Protein AF-A0A1Y1LJ02-F1 (afdb_monomer)

Sequence (251 aa):
MRIPKNRSFVRPSGSMSTEWEEFSSQVANERRSDSRNADIQIYNPTRRTIPVCTDTDTNNREPAERRRVVDCDKIYKKLLELQFDMQSMTKEVASMQRLLNNFMTTPRSGQENEEDLFLNQLPLTTEMEINVFNTELMDKAKFKKLVQFLYLIGGDTVQKIVYQQMNKLLTNEVSIKYSGQGKKHKLPFITLKLYDAVLAATRKRWRNCTEDEVKKIVALFLATAKSRIKSQKKNDEGQAQEYNNDDYSTP

Structure (mmCIF, N/CA/C/O backbone):
data_AF-A0A1Y1LJ02-F1
#
_entry.id   AF-A0A1Y1LJ02-F1
#
loop_
_atom_site.group_PDB
_atom_site.id
_atom_site.type_symbol
_atom_site.label_atom_id
_atom_site.label_alt_id
_atom_site.label_comp_id
_atom_site.label_asym_id
_atom_site.label_entity_id
_atom_site.label_seq_id
_atom_site.pdbx_PDB_ins_code
_atom_site.Cartn_x
_atom_site.Cartn_y
_atom_site.Cartn_z
_atom_site.occupancy
_atom_site.B_iso_or_equiv
_atom_site.auth_seq_id
_atom_site.auth_comp_id
_atom_site.auth_asym_id
_atom_site.auth_atom_id
_atom_site.pdbx_PDB_model_num
ATOM 1 N N . MET A 1 1 ? 8.024 57.773 -7.236 1.00 43.94 1 MET A N 1
ATOM 2 C CA . MET A 1 1 ? 8.260 56.408 -6.715 1.00 43.94 1 MET A CA 1
ATOM 3 C C . MET A 1 1 ? 9.603 55.921 -7.230 1.00 43.94 1 MET A C 1
ATOM 5 O O . MET A 1 1 ? 9.794 55.849 -8.435 1.00 43.94 1 MET A O 1
ATOM 9 N N . ARG A 1 2 ? 10.565 55.738 -6.318 1.00 36.78 2 ARG A N 1
ATOM 10 C CA . ARG A 1 2 ? 11.965 55.391 -6.602 1.00 36.78 2 ARG A CA 1
ATOM 11 C C . ARG A 1 2 ? 12.117 53.871 -6.633 1.00 36.78 2 ARG A C 1
ATOM 13 O O . ARG A 1 2 ? 11.767 53.212 -5.662 1.00 36.78 2 ARG A O 1
ATOM 20 N N . ILE A 1 3 ? 12.669 53.349 -7.721 1.00 40.12 3 ILE A N 1
ATOM 21 C CA . ILE A 1 3 ? 13.144 51.966 -7.830 1.00 40.12 3 ILE A CA 1
ATOM 22 C C . ILE A 1 3 ? 14.579 51.938 -7.277 1.00 40.12 3 ILE A C 1
ATOM 24 O O . ILE A 1 3 ? 15.412 52.696 -7.785 1.00 40.12 3 ILE A O 1
ATOM 28 N N . PRO A 1 4 ? 14.913 51.125 -6.260 1.00 45.94 4 PRO A N 1
ATOM 29 C CA . PRO A 1 4 ? 16.299 50.966 -5.848 1.00 45.94 4 PRO A CA 1
ATOM 30 C C . PRO A 1 4 ? 17.063 50.064 -6.830 1.00 45.94 4 PRO A C 1
ATOM 32 O O . PRO A 1 4 ? 16.625 48.969 -7.178 1.00 45.94 4 PRO A O 1
ATOM 35 N N . LYS A 1 5 ? 18.228 50.557 -7.265 1.00 43.59 5 LYS A N 1
ATOM 36 C CA . LYS A 1 5 ? 19.278 49.817 -7.976 1.00 43.59 5 LYS A CA 1
ATOM 37 C C . LYS A 1 5 ? 20.230 49.147 -6.971 1.00 43.59 5 LYS A C 1
ATOM 39 O O . LYS A 1 5 ? 20.449 49.677 -5.888 1.00 43.59 5 LYS A O 1
ATOM 44 N N . ASN A 1 6 ? 20.885 48.086 -7.449 1.00 35.88 6 ASN A N 1
ATOM 45 C CA . ASN A 1 6 ? 22.112 47.437 -6.961 1.00 35.88 6 ASN A CA 1
ATOM 46 C C . ASN A 1 6 ? 22.053 46.497 -5.744 1.00 35.88 6 ASN A C 1
ATOM 48 O O . ASN A 1 6 ? 22.065 46.918 -4.591 1.00 35.88 6 ASN A O 1
ATOM 52 N N . ARG A 1 7 ? 22.285 45.208 -6.032 1.00 38.25 7 ARG A N 1
ATOM 53 C CA . ARG A 1 7 ? 23.306 44.427 -5.323 1.00 38.25 7 ARG A CA 1
ATOM 54 C C . ARG A 1 7 ? 24.062 43.558 -6.330 1.00 38.25 7 ARG A C 1
ATOM 56 O O . ARG A 1 7 ? 23.481 42.740 -7.032 1.00 38.25 7 ARG A O 1
ATOM 63 N N . SER A 1 8 ? 25.353 43.835 -6.438 1.00 40.75 8 SER A N 1
ATOM 64 C CA . SER A 1 8 ? 26.347 43.194 -7.293 1.00 40.75 8 SER A CA 1
ATOM 65 C C . SER A 1 8 ? 26.550 41.728 -6.918 1.00 40.75 8 SER A C 1
ATOM 67 O O . SER A 1 8 ? 26.911 41.431 -5.779 1.00 40.75 8 SER A O 1
ATOM 69 N N . PHE A 1 9 ? 26.373 40.827 -7.884 1.00 30.47 9 PHE A N 1
ATOM 70 C CA . PHE A 1 9 ? 26.835 39.448 -7.772 1.00 30.47 9 PHE A CA 1
ATOM 71 C C . PHE A 1 9 ? 28.297 39.384 -8.222 1.00 30.47 9 PHE A C 1
ATOM 73 O O . PHE A 1 9 ? 28.626 39.662 -9.377 1.00 30.47 9 PHE A O 1
ATOM 80 N N . VAL A 1 10 ? 29.174 39.078 -7.271 1.00 43.69 10 VAL A N 1
ATOM 81 C CA . VAL A 1 10 ? 30.600 38.834 -7.484 1.00 43.69 10 VAL A CA 1
ATOM 82 C C . VAL A 1 10 ? 30.741 37.543 -8.292 1.00 43.69 10 VAL A C 1
ATOM 84 O O . VAL A 1 10 ? 30.278 36.488 -7.866 1.00 43.69 10 VAL A O 1
ATOM 87 N N . ARG A 1 11 ? 31.355 37.627 -9.476 1.00 39.28 11 ARG A N 1
ATOM 88 C CA . ARG A 1 11 ? 31.760 36.451 -10.257 1.00 39.28 11 ARG A CA 1
ATOM 89 C C . ARG A 1 11 ? 32.974 35.799 -9.586 1.00 39.28 11 ARG A C 1
ATOM 91 O O . ARG A 1 11 ? 33.933 36.521 -9.313 1.00 39.28 11 ARG A O 1
ATOM 98 N N . PRO A 1 12 ? 33.006 34.471 -9.394 1.00 37.78 12 PRO A N 1
ATOM 99 C CA . PRO A 1 12 ? 34.258 33.779 -9.146 1.00 37.78 12 PRO A CA 1
ATOM 100 C C . PRO A 1 12 ? 35.085 33.815 -10.436 1.00 37.78 12 PRO A C 1
ATOM 102 O O . PRO A 1 12 ? 34.672 33.301 -11.475 1.00 37.78 12 PRO A O 1
ATOM 105 N N . SER A 1 13 ? 36.243 34.463 -10.376 1.00 51.41 13 SER A N 1
ATOM 106 C CA . SER A 1 13 ? 37.320 34.321 -11.348 1.00 51.41 13 SER A CA 1
ATOM 107 C C . SER A 1 13 ? 37.986 32.960 -11.136 1.00 51.41 13 SER A C 1
ATOM 109 O O . SER A 1 13 ? 38.761 32.789 -10.197 1.00 51.41 13 SER A O 1
ATOM 111 N N . GLY A 1 14 ? 37.663 31.994 -11.990 1.00 39.66 14 GLY A N 1
ATOM 112 C CA . GLY A 1 14 ? 38.309 30.686 -12.053 1.00 39.66 14 GLY A CA 1
ATOM 113 C C . GLY A 1 14 ? 38.466 30.290 -13.514 1.00 39.66 14 GLY A C 1
ATOM 114 O O . GLY A 1 14 ? 37.500 29.915 -14.170 1.00 39.66 14 GLY A O 1
ATOM 115 N N . SER A 1 15 ? 39.679 30.467 -14.030 1.00 54.72 15 SER A N 1
ATOM 116 C CA . SER A 1 15 ? 40.106 30.071 -15.369 1.00 54.72 15 SER A CA 1
ATOM 117 C C . SER A 1 15 ? 40.072 28.548 -15.497 1.00 54.72 15 SER A C 1
ATOM 119 O O . SER A 1 15 ? 40.943 27.875 -14.963 1.00 54.72 15 SER A O 1
ATOM 121 N N . MET A 1 16 ? 39.086 28.016 -16.215 1.00 43.62 16 MET A N 1
ATOM 122 C CA . MET A 1 16 ? 38.997 26.589 -16.563 1.00 43.62 16 MET A CA 1
ATOM 123 C C . MET A 1 16 ? 38.689 26.409 -18.060 1.00 43.62 16 MET A C 1
ATOM 125 O O . MET A 1 16 ? 38.082 25.430 -18.482 1.00 43.62 16 MET A O 1
ATOM 129 N N . SER A 1 17 ? 39.063 27.414 -18.862 1.00 49.25 17 SER A N 1
ATOM 130 C CA . SER A 1 17 ? 38.873 27.437 -20.319 1.00 49.25 17 SER A CA 1
ATOM 131 C C . SER A 1 17 ? 40.162 27.148 -21.092 1.00 49.25 17 SER A C 1
ATOM 133 O O . SER A 1 17 ? 40.106 27.000 -22.304 1.00 49.25 17 SER A O 1
ATOM 135 N N . THR A 1 18 ? 41.308 27.056 -20.416 1.00 52.44 18 THR A N 1
ATOM 136 C CA . THR A 1 18 ? 42.616 26.841 -21.049 1.00 52.44 18 THR A CA 1
ATOM 137 C C . THR A 1 18 ? 43.030 25.369 -21.118 1.00 52.44 18 THR A C 1
ATOM 139 O O . THR A 1 18 ? 43.687 24.989 -22.078 1.00 52.44 18 THR A O 1
ATOM 142 N N . GLU A 1 19 ? 42.576 24.499 -20.208 1.00 45.28 19 GLU A N 1
ATOM 143 C CA . GLU A 1 19 ? 42.965 23.072 -20.222 1.00 45.28 19 GLU A CA 1
ATOM 144 C C . GLU A 1 19 ? 42.32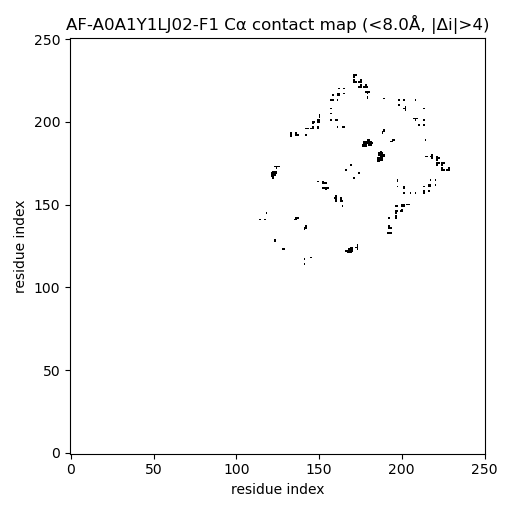8 22.269 -21.374 1.00 45.28 19 GLU A C 1
ATOM 146 O O . GLU A 1 19 ? 42.943 21.345 -21.907 1.00 45.28 19 GLU A O 1
ATOM 151 N N . TRP A 1 20 ? 41.124 22.638 -21.828 1.00 42.09 20 TRP A N 1
ATOM 152 C CA . TRP A 1 20 ? 40.467 21.958 -22.957 1.00 42.09 20 TRP A CA 1
ATOM 153 C C . TRP A 1 20 ? 41.034 22.359 -24.331 1.00 42.09 20 TRP A C 1
ATOM 155 O O . TRP A 1 20 ? 40.984 21.560 -25.273 1.00 42.09 20 TRP A O 1
ATOM 165 N N . GLU A 1 21 ? 41.616 23.557 -24.448 1.00 47.22 21 GLU A N 1
ATOM 166 C CA . GLU A 1 21 ? 42.324 24.001 -25.659 1.00 47.22 21 GLU A CA 1
ATOM 167 C C . GLU A 1 21 ? 43.758 23.441 -25.726 1.00 47.22 21 GLU A C 1
ATOM 169 O O . GLU A 1 21 ? 44.241 23.110 -26.816 1.00 47.22 21 GLU A O 1
ATOM 174 N N . GLU A 1 22 ? 44.409 23.224 -24.577 1.00 48.03 22 GLU A N 1
ATOM 175 C CA . GLU A 1 22 ? 45.736 22.594 -24.491 1.00 48.03 22 GLU A CA 1
ATOM 176 C C . GLU A 1 22 ? 45.688 21.090 -24.808 1.00 48.03 22 GLU A C 1
ATOM 178 O O . GLU A 1 22 ? 46.489 20.600 -25.608 1.00 48.03 22 GLU A O 1
ATOM 183 N N . PHE A 1 23 ? 44.684 20.365 -24.298 1.00 41.59 23 PHE A N 1
ATOM 184 C CA . PHE A 1 23 ? 44.516 18.932 -24.576 1.00 41.59 23 PHE A CA 1
ATOM 185 C C . PHE A 1 23 ? 44.139 18.655 -26.044 1.00 41.59 23 PHE A C 1
ATOM 187 O O . PHE A 1 23 ? 44.632 17.709 -26.664 1.00 41.59 23 PHE A O 1
ATOM 194 N N . SER A 1 24 ? 43.324 19.529 -26.647 1.00 48.56 24 SER A N 1
ATOM 195 C CA . SER A 1 24 ? 42.961 19.441 -28.072 1.00 48.56 24 SER A CA 1
ATOM 196 C C . SER A 1 24 ? 44.152 19.722 -28.997 1.00 48.56 24 SER A C 1
ATOM 198 O O . SER A 1 24 ? 44.259 19.129 -30.074 1.00 48.56 24 SER A O 1
ATOM 200 N N . SER A 1 25 ? 45.082 20.576 -28.562 1.00 52.41 25 SER A N 1
ATOM 201 C CA . SER A 1 25 ? 46.318 20.872 -29.295 1.00 52.41 25 SER A CA 1
ATOM 202 C C . SER A 1 25 ? 47.355 19.747 -29.177 1.00 52.41 25 SER A C 1
ATOM 204 O O . SER A 1 25 ? 48.081 19.490 -30.138 1.00 52.41 25 SER A O 1
ATOM 206 N N . GLN A 1 26 ? 47.388 19.015 -28.057 1.00 45.38 26 GLN A N 1
ATOM 207 C CA . GLN A 1 26 ? 48.292 17.873 -27.853 1.00 45.38 26 GLN A CA 1
ATOM 208 C C . GLN A 1 26 ? 47.939 16.671 -28.747 1.00 45.38 26 GLN A C 1
ATOM 210 O O . GLN A 1 26 ? 48.812 16.131 -29.428 1.00 45.38 26 GLN A O 1
ATOM 215 N N . VAL A 1 27 ? 46.650 16.329 -28.866 1.00 51.59 27 VAL A N 1
ATOM 216 C CA . VAL A 1 27 ? 46.177 15.216 -29.720 1.00 51.59 27 VAL A CA 1
ATOM 217 C C . VAL A 1 27 ? 46.300 15.534 -31.222 1.00 51.59 27 VAL A C 1
ATOM 219 O O . VAL A 1 27 ? 46.482 14.637 -32.050 1.00 51.59 27 VAL A O 1
ATOM 222 N N . ALA A 1 28 ? 46.242 16.815 -31.605 1.00 45.72 28 ALA A N 1
ATOM 223 C CA . ALA A 1 28 ? 46.457 17.245 -32.989 1.00 45.72 28 ALA A CA 1
ATOM 224 C C . ALA A 1 28 ? 47.940 17.211 -33.410 1.00 45.72 28 ALA A C 1
ATOM 226 O O . ALA A 1 28 ? 48.232 17.041 -34.598 1.00 45.72 28 ALA A O 1
ATOM 227 N N . ASN A 1 29 ? 48.870 17.338 -32.457 1.00 42.59 29 ASN A N 1
ATOM 228 C CA . ASN A 1 29 ? 50.307 17.356 -32.730 1.00 42.59 29 ASN A CA 1
ATOM 229 C C . ASN A 1 29 ? 50.910 15.941 -32.831 1.00 42.59 29 ASN A C 1
ATOM 231 O O . ASN A 1 29 ? 51.812 15.720 -33.635 1.00 42.59 29 ASN A O 1
ATOM 235 N N . GLU A 1 30 ? 50.352 14.949 -32.127 1.00 39.81 30 GLU A N 1
ATOM 236 C CA . GLU A 1 30 ? 50.773 13.541 -32.259 1.00 39.81 30 GLU A CA 1
ATOM 237 C C . GLU A 1 30 ? 50.433 12.935 -33.630 1.00 39.81 30 GLU A C 1
ATOM 239 O O . GLU A 1 30 ? 51.149 12.066 -34.120 1.00 39.81 30 GLU A O 1
ATOM 244 N N . ARG A 1 31 ? 49.424 13.460 -34.341 1.00 41.19 31 ARG A N 1
ATOM 245 C CA . ARG A 1 31 ? 49.117 13.033 -35.721 1.00 41.19 31 ARG A CA 1
ATOM 246 C C . ARG A 1 31 ? 50.064 13.594 -36.789 1.00 41.19 31 ARG A C 1
ATOM 248 O O . ARG A 1 31 ? 49.938 13.216 -37.951 1.00 41.19 31 ARG A O 1
ATOM 255 N N . ARG A 1 32 ? 50.989 14.499 -36.440 1.00 42.97 32 ARG A N 1
ATOM 256 C CA . ARG A 1 32 ? 51.956 15.094 -37.387 1.00 42.97 32 ARG A CA 1
ATOM 257 C C . ARG A 1 32 ? 53.382 14.543 -37.266 1.00 42.97 32 ARG A C 1
ATOM 259 O O . ARG A 1 32 ? 54.227 14.932 -38.070 1.00 42.97 32 ARG A O 1
ATOM 266 N N . SER A 1 33 ? 53.641 13.621 -36.338 1.00 41.66 33 SER A N 1
ATOM 267 C CA . SER A 1 33 ? 54.999 13.124 -36.061 1.00 41.66 33 SER A CA 1
ATOM 268 C C . SER A 1 33 ? 55.339 11.775 -36.706 1.00 41.66 33 SER A C 1
ATOM 270 O O . SER A 1 33 ? 56.513 11.532 -36.967 1.00 41.66 33 SER A O 1
ATOM 272 N N . ASP A 1 34 ? 54.356 10.952 -37.082 1.00 38.28 34 ASP A N 1
ATOM 273 C CA . ASP A 1 34 ? 54.600 9.598 -37.623 1.00 38.28 34 ASP A CA 1
ATOM 274 C C . ASP A 1 34 ? 54.578 9.513 -39.159 1.00 38.28 34 ASP A C 1
ATOM 276 O O . ASP A 1 34 ? 54.254 8.485 -39.748 1.00 38.28 34 ASP A O 1
ATOM 280 N N . SER A 1 35 ? 54.951 10.597 -39.844 1.00 42.06 35 SER A N 1
ATOM 281 C CA . SER A 1 35 ? 55.093 10.607 -41.308 1.00 42.06 35 SER A CA 1
ATOM 282 C C . SER A 1 35 ? 56.507 10.971 -41.751 1.00 42.06 35 SER A C 1
ATOM 284 O O . SER A 1 35 ? 56.706 11.828 -42.616 1.00 42.06 35 SER A O 1
ATOM 286 N N . ARG A 1 36 ? 57.511 10.302 -41.177 1.00 46.50 36 ARG A N 1
ATOM 287 C CA . ARG A 1 36 ? 58.842 10.218 -41.785 1.00 46.50 36 ARG A CA 1
ATOM 288 C C . ARG A 1 36 ? 59.316 8.768 -41.807 1.00 46.50 36 ARG A C 1
ATOM 290 O O . ARG A 1 36 ? 59.530 8.170 -40.762 1.00 46.50 36 ARG A O 1
ATOM 297 N N . ASN A 1 37 ? 59.582 8.314 -43.031 1.00 44.81 37 ASN A N 1
ATOM 298 C CA . ASN A 1 37 ? 60.455 7.204 -43.411 1.00 44.81 37 ASN A CA 1
ATOM 299 C C . ASN A 1 37 ? 59.808 5.819 -43.626 1.00 44.81 37 ASN A C 1
ATOM 301 O O . ASN A 1 37 ? 59.872 4.951 -42.764 1.00 44.81 37 ASN A O 1
ATOM 305 N N . ALA A 1 38 ? 59.284 5.600 -44.837 1.00 37.47 38 ALA A N 1
ATOM 306 C CA . ALA A 1 38 ? 59.488 4.360 -45.596 1.00 37.47 38 ALA A CA 1
ATOM 307 C C . ALA A 1 38 ? 59.086 4.588 -47.065 1.00 37.47 38 ALA A C 1
ATOM 309 O O . ALA A 1 38 ? 57.926 4.421 -47.442 1.00 37.47 38 ALA A O 1
ATOM 310 N N . ASP A 1 39 ? 60.053 4.984 -47.894 1.00 38.06 39 ASP A N 1
ATOM 311 C CA . ASP A 1 39 ? 59.929 4.941 -49.350 1.00 38.06 39 ASP A CA 1
ATOM 312 C C . ASP A 1 39 ? 59.768 3.481 -49.800 1.00 38.06 39 ASP A C 1
ATOM 314 O O . ASP A 1 39 ? 60.738 2.728 -49.907 1.00 38.06 39 ASP A O 1
ATOM 318 N N . ILE A 1 40 ? 58.533 3.061 -50.075 1.00 39.75 40 ILE A N 1
ATOM 319 C CA . ILE A 1 40 ? 58.276 1.838 -50.837 1.00 39.75 40 ILE A CA 1
ATOM 320 C C . ILE A 1 40 ? 58.494 2.192 -52.308 1.00 39.75 40 ILE A C 1
ATOM 322 O O . ILE A 1 40 ? 57.622 2.751 -52.975 1.00 39.75 40 ILE A O 1
ATOM 326 N N . GLN A 1 41 ? 59.690 1.883 -52.811 1.00 38.72 41 GLN A N 1
ATOM 327 C CA . GLN A 1 41 ? 59.973 1.933 -54.238 1.00 38.72 41 GLN A CA 1
ATOM 328 C C . GLN A 1 41 ? 59.041 0.975 -54.988 1.00 38.72 41 GLN A C 1
ATOM 330 O O . GLN A 1 41 ? 59.033 -0.235 -54.762 1.00 38.72 41 GLN A O 1
ATOM 335 N N . ILE A 1 42 ? 58.275 1.537 -55.919 1.00 40.59 42 ILE A N 1
ATOM 336 C CA . ILE A 1 42 ? 57.503 0.801 -56.915 1.00 40.59 42 ILE A CA 1
ATOM 337 C C . ILE A 1 42 ? 58.506 0.099 -57.841 1.00 40.59 42 ILE A C 1
ATOM 339 O O . ILE A 1 42 ? 59.149 0.728 -58.682 1.00 40.59 42 ILE A O 1
ATOM 343 N N . TYR A 1 43 ? 58.670 -1.211 -57.665 1.00 31.41 43 TYR A N 1
ATOM 344 C CA . TYR A 1 43 ? 59.512 -2.039 -58.522 1.00 31.41 43 TYR A CA 1
ATOM 345 C C . TYR A 1 43 ? 58.822 -2.283 -59.874 1.00 31.41 43 TYR A C 1
ATOM 347 O O . TYR A 1 43 ? 57.834 -3.010 -59.962 1.00 31.41 43 TYR A O 1
ATOM 355 N N . ASN A 1 44 ? 59.373 -1.681 -60.929 1.00 49.78 44 ASN A N 1
ATOM 356 C CA . ASN A 1 44 ? 59.083 -1.983 -62.332 1.00 49.78 44 ASN A CA 1
ATOM 357 C C . ASN A 1 44 ? 60.143 -2.970 -62.862 1.00 49.78 44 ASN A C 1
ATOM 359 O O . ASN A 1 44 ? 61.313 -2.584 -62.948 1.00 49.78 44 ASN A O 1
ATOM 363 N N . PRO A 1 45 ? 59.802 -4.205 -63.277 1.00 39.06 45 PRO A N 1
ATOM 364 C CA . PRO A 1 45 ? 60.773 -5.082 -63.916 1.00 39.06 45 PRO A CA 1
ATOM 365 C C . PRO A 1 45 ? 60.840 -4.793 -65.420 1.00 39.06 45 PRO A C 1
ATOM 367 O O . PRO A 1 45 ? 60.187 -5.443 -66.237 1.00 39.06 45 PRO A O 1
ATOM 370 N N . THR A 1 46 ? 61.679 -3.834 -65.809 1.00 44.19 46 THR A N 1
ATOM 371 C CA . THR A 1 46 ? 62.155 -3.741 -67.195 1.00 44.19 46 THR A CA 1
ATOM 372 C C . THR A 1 46 ? 63.217 -4.816 -67.428 1.00 44.19 46 THR A C 1
ATOM 374 O O . THR A 1 46 ? 64.221 -4.867 -66.716 1.00 44.19 46 THR A O 1
ATOM 377 N N . ARG A 1 47 ? 62.963 -5.662 -68.439 1.00 47.81 47 ARG A N 1
ATOM 378 C CA . ARG A 1 47 ? 63.882 -6.575 -69.150 1.00 47.81 47 ARG A CA 1
ATOM 379 C C . ARG A 1 47 ? 65.352 -6.485 -68.713 1.00 47.81 47 ARG A C 1
ATOM 381 O O . ARG A 1 47 ? 66.040 -5.523 -69.051 1.00 47.81 47 ARG A O 1
ATOM 388 N N . ARG A 1 48 ? 65.873 -7.566 -68.128 1.00 37.56 48 ARG A N 1
ATOM 389 C CA . ARG A 1 48 ? 67.300 -7.894 -68.216 1.00 37.56 48 ARG A CA 1
ATOM 390 C C . ARG A 1 48 ? 67.488 -9.253 -68.868 1.00 37.56 48 ARG A C 1
ATOM 392 O O . ARG A 1 48 ? 66.823 -10.230 -68.545 1.00 37.56 48 ARG A O 1
ATOM 399 N N . THR A 1 49 ? 68.372 -9.216 -69.846 1.00 42.22 49 THR A N 1
ATOM 400 C CA . THR A 1 49 ? 68.886 -10.289 -70.679 1.00 42.22 49 THR A CA 1
ATOM 401 C C . THR A 1 49 ? 69.571 -11.377 -69.859 1.00 42.22 49 THR A C 1
ATOM 403 O O . THR A 1 49 ? 70.255 -11.109 -68.874 1.00 42.22 49 THR A O 1
ATOM 406 N N . ILE A 1 50 ? 69.366 -12.598 -70.335 1.00 45.53 50 ILE A N 1
ATOM 407 C CA . ILE A 1 50 ? 69.898 -13.878 -69.875 1.00 45.53 50 ILE A CA 1
ATOM 408 C C . ILE A 1 50 ? 71.435 -13.882 -69.966 1.00 45.53 50 ILE A C 1
ATOM 410 O O . ILE A 1 50 ? 71.952 -13.564 -71.040 1.00 45.53 50 ILE A O 1
ATOM 414 N N . PRO A 1 51 ? 72.178 -14.307 -68.928 1.00 39.53 51 PRO A N 1
ATOM 415 C CA . PRO A 1 51 ? 73.495 -14.885 -69.112 1.00 3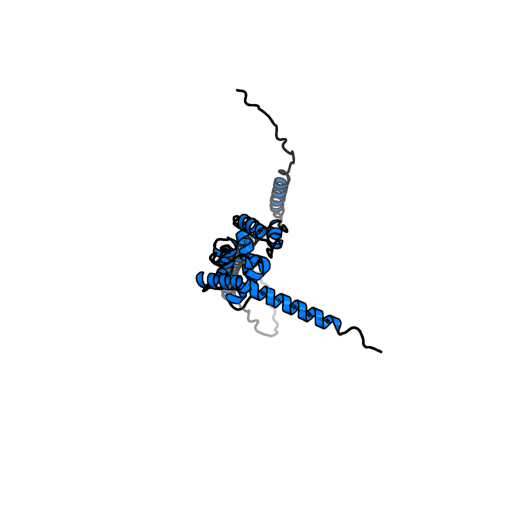9.53 51 PRO A CA 1
ATOM 416 C C . PRO A 1 51 ? 73.362 -16.406 -69.253 1.00 39.53 51 PRO A C 1
ATOM 418 O O . PRO A 1 51 ? 72.820 -17.100 -68.394 1.00 39.53 51 PRO A O 1
ATOM 421 N N . VAL A 1 52 ? 73.842 -16.891 -70.393 1.00 45.66 52 VAL A N 1
ATOM 422 C CA . VAL A 1 52 ? 74.092 -18.299 -70.694 1.00 45.66 52 VAL A CA 1
ATOM 423 C C . VAL A 1 52 ? 75.182 -18.801 -69.750 1.00 45.66 52 VAL A C 1
ATOM 425 O O . VAL A 1 52 ? 76.285 -18.262 -69.770 1.00 45.66 52 VAL A O 1
ATOM 428 N N . CYS A 1 53 ? 74.892 -19.841 -68.971 1.00 35.06 53 CYS A N 1
ATOM 429 C CA . CYS A 1 53 ? 75.912 -20.675 -68.343 1.00 35.06 53 CYS A CA 1
ATOM 430 C C . CYS A 1 53 ? 75.590 -22.137 -68.654 1.00 35.06 53 CYS A C 1
ATOM 432 O O . CYS A 1 53 ? 74.468 -22.598 -68.459 1.00 35.06 53 CYS A O 1
ATOM 434 N N . THR A 1 54 ? 76.597 -22.782 -69.224 1.00 42.53 54 THR A N 1
ATOM 435 C CA . THR A 1 54 ? 76.635 -24.096 -69.859 1.00 42.53 54 THR A CA 1
ATOM 436 C C . THR A 1 54 ? 76.442 -25.260 -68.894 1.00 42.53 54 THR A C 1
ATOM 438 O O . THR A 1 54 ? 76.791 -25.174 -67.718 1.00 42.53 54 THR A O 1
ATOM 441 N N . ASP A 1 55 ? 75.936 -26.350 -69.465 1.00 38.12 55 ASP A N 1
ATOM 442 C CA . ASP A 1 55 ? 75.675 -27.657 -68.870 1.00 38.12 55 ASP A CA 1
ATOM 443 C C . ASP A 1 55 ? 76.864 -28.255 -68.105 1.00 38.12 55 ASP A C 1
ATOM 445 O O . ASP A 1 55 ? 77.986 -28.256 -68.607 1.00 38.12 55 ASP A O 1
ATOM 449 N N . THR A 1 56 ? 76.575 -28.890 -66.966 1.00 42.94 56 THR A N 1
ATOM 450 C CA . THR A 1 56 ? 77.039 -30.259 -66.684 1.00 42.94 56 THR A CA 1
ATOM 451 C C . THR A 1 56 ? 76.050 -30.960 -65.753 1.00 42.94 56 THR A C 1
ATOM 453 O O . THR A 1 56 ? 75.792 -30.501 -64.640 1.00 42.94 56 THR A O 1
ATOM 456 N N . ASP A 1 57 ? 75.527 -32.082 -66.240 1.00 42.84 57 ASP A N 1
ATOM 457 C CA . ASP A 1 57 ? 74.724 -33.083 -65.544 1.00 42.84 57 ASP A CA 1
ATOM 458 C C . ASP A 1 57 ? 75.349 -33.583 -64.229 1.00 42.84 57 ASP A C 1
ATOM 460 O O . ASP A 1 57 ? 76.559 -33.784 -64.140 1.00 42.84 57 ASP A O 1
ATOM 464 N N . THR A 1 58 ? 74.515 -33.923 -63.239 1.00 43.44 58 THR A N 1
ATOM 465 C CA . THR A 1 58 ? 74.364 -35.321 -62.772 1.00 43.44 58 THR A CA 1
ATOM 466 C C . THR A 1 58 ? 73.290 -35.466 -61.683 1.00 43.44 58 THR A C 1
ATOM 468 O O . THR A 1 58 ? 73.385 -34.934 -60.584 1.00 43.44 58 THR A O 1
ATOM 471 N N . ASN A 1 59 ? 72.258 -36.232 -62.048 1.00 49.22 59 ASN A N 1
ATOM 472 C CA . ASN A 1 59 ? 71.363 -37.075 -61.247 1.00 49.22 59 ASN A CA 1
ATOM 473 C C . ASN A 1 59 ? 71.444 -37.032 -59.707 1.00 49.22 59 ASN A C 1
ATOM 475 O O . ASN A 1 59 ? 72.412 -37.514 -59.124 1.00 49.22 59 ASN A O 1
ATOM 479 N N . ASN A 1 60 ? 70.303 -36.739 -59.064 1.00 43.94 60 ASN A N 1
ATOM 480 C CA . ASN A 1 60 ? 69.643 -37.712 -58.179 1.00 43.94 60 ASN A CA 1
ATOM 481 C C . ASN A 1 60 ? 68.165 -37.360 -57.888 1.00 43.94 60 ASN A C 1
ATOM 483 O O . ASN A 1 60 ? 67.767 -36.202 -57.856 1.00 43.94 60 ASN A O 1
ATOM 487 N N . ARG A 1 61 ? 67.360 -38.421 -57.754 1.00 48.06 61 ARG A N 1
ATOM 488 C CA . ARG A 1 61 ? 65.885 -38.515 -57.706 1.00 48.06 61 ARG A CA 1
ATOM 489 C C . ARG A 1 61 ? 65.257 -38.017 -56.389 1.00 48.06 61 ARG A C 1
ATOM 491 O O . ARG A 1 61 ? 65.795 -38.357 -55.348 1.00 48.06 61 ARG A O 1
ATOM 498 N N . GLU A 1 62 ? 64.075 -37.376 -56.444 1.00 44.19 62 GLU A N 1
ATOM 499 C CA . GLU A 1 62 ? 62.795 -37.757 -55.770 1.00 44.19 62 GLU A CA 1
ATOM 500 C C . GLU A 1 62 ? 61.712 -36.638 -55.822 1.00 44.19 62 GLU A C 1
ATOM 502 O O . GLU A 1 62 ? 62.037 -35.501 -56.162 1.00 44.19 62 GLU A O 1
ATOM 507 N N . PRO A 1 63 ? 60.403 -36.948 -55.633 1.00 51.94 63 PRO A N 1
ATOM 508 C CA . PRO A 1 63 ? 59.339 -36.398 -56.475 1.00 51.94 63 PRO A CA 1
ATOM 509 C C . PRO A 1 63 ? 58.358 -35.412 -55.800 1.00 51.94 63 PRO A C 1
ATOM 511 O O . PRO A 1 63 ? 58.065 -35.479 -54.614 1.00 51.94 63 PRO A O 1
ATOM 514 N N . ALA A 1 64 ? 57.725 -34.594 -56.650 1.00 50.44 64 ALA A N 1
ATOM 515 C CA . ALA A 1 64 ? 56.367 -34.048 -56.511 1.00 50.44 64 ALA A CA 1
ATOM 516 C C . ALA A 1 64 ? 56.022 -33.200 -55.263 1.00 50.44 64 ALA A C 1
ATOM 518 O O . ALA A 1 64 ? 55.115 -33.537 -54.500 1.00 50.44 64 ALA A O 1
ATOM 519 N N . GLU A 1 65 ? 56.571 -31.986 -55.159 1.00 49.28 65 GLU A N 1
ATOM 520 C CA . GLU A 1 65 ? 55.900 -30.920 -54.401 1.00 49.28 65 GLU A CA 1
ATOM 521 C C . GLU A 1 65 ? 54.686 -30.400 -55.182 1.00 49.28 65 GLU A C 1
ATOM 523 O O . GLU A 1 65 ? 54.732 -29.458 -55.977 1.00 49.28 65 GLU A O 1
ATOM 528 N N . ARG A 1 66 ? 53.548 -31.051 -54.945 1.00 49.38 66 ARG A N 1
ATOM 529 C CA . ARG A 1 66 ? 52.216 -30.577 -55.317 1.00 49.38 66 ARG A CA 1
ATOM 530 C C . ARG A 1 66 ? 51.976 -29.231 -54.610 1.00 49.38 66 ARG A C 1
ATOM 532 O O . ARG A 1 66 ? 51.499 -29.213 -53.475 1.00 49.38 66 ARG A O 1
ATOM 539 N N . ARG A 1 67 ? 52.316 -28.103 -55.257 1.00 56.22 67 ARG A N 1
ATOM 540 C CA . ARG A 1 67 ? 51.990 -26.745 -54.775 1.00 56.22 67 ARG A CA 1
ATOM 541 C C . ARG A 1 67 ? 50.500 -26.694 -54.447 1.00 56.22 67 ARG A C 1
ATOM 543 O O . ARG A 1 67 ? 49.659 -26.779 -55.340 1.00 56.22 67 ARG A O 1
ATOM 550 N N . ARG A 1 68 ? 50.171 -26.574 -53.159 1.00 61.06 68 ARG A N 1
ATOM 551 C CA . ARG A 1 68 ? 48.809 -26.280 -52.709 1.00 61.06 68 ARG A CA 1
ATOM 552 C C . ARG A 1 68 ? 48.473 -24.886 -53.226 1.00 61.06 68 ARG A C 1
ATOM 554 O O . ARG A 1 68 ? 48.935 -23.899 -52.664 1.00 61.06 68 ARG A O 1
ATOM 561 N N . VAL A 1 69 ? 47.724 -24.807 -54.322 1.00 64.38 69 VAL A N 1
ATOM 562 C CA . VAL A 1 69 ? 47.131 -23.543 -54.758 1.00 64.38 69 VAL A CA 1
ATOM 563 C C . VAL A 1 69 ? 46.169 -23.141 -53.652 1.00 64.38 69 VAL A C 1
ATOM 565 O O . VAL A 1 69 ? 45.173 -23.820 -53.401 1.00 64.38 69 VAL A O 1
ATOM 568 N N . VAL A 1 70 ? 46.540 -22.103 -52.910 1.00 71.19 70 VAL A N 1
ATOM 569 C CA . VAL A 1 70 ? 45.667 -21.505 -51.913 1.00 71.19 70 VAL A CA 1
ATOM 570 C C . VAL A 1 70 ? 44.456 -20.983 -52.676 1.00 71.19 70 VAL A C 1
ATOM 572 O O . VAL A 1 70 ? 44.592 -20.172 -53.588 1.00 71.19 70 VAL A O 1
ATOM 575 N N . ASP A 1 71 ? 43.282 -21.516 -52.355 1.00 81.62 71 ASP A N 1
ATOM 576 C CA . ASP A 1 71 ? 42.029 -21.129 -52.992 1.00 81.62 71 ASP A CA 1
ATOM 577 C C . ASP A 1 71 ? 41.618 -19.749 -52.457 1.00 81.62 71 ASP A C 1
ATOM 579 O O . ASP A 1 71 ? 40.889 -19.624 -51.469 1.00 81.62 71 ASP A O 1
ATOM 583 N N . CYS A 1 72 ? 42.194 -18.707 -53.061 1.00 80.38 72 CYS A N 1
ATOM 584 C CA . CYS A 1 72 ? 42.002 -17.314 -52.670 1.00 80.38 72 CYS A CA 1
ATOM 585 C C . CYS A 1 72 ? 40.523 -16.905 -52.696 1.00 80.38 72 CYS A C 1
ATOM 587 O O . CYS A 1 72 ? 40.117 -16.085 -51.876 1.00 80.38 72 CYS A O 1
ATOM 589 N N . ASP A 1 73 ? 39.701 -17.523 -53.547 1.00 86.25 73 ASP A N 1
ATOM 590 C CA . ASP A 1 73 ? 38.262 -17.256 -53.621 1.00 86.25 73 ASP A CA 1
ATOM 591 C C . ASP A 1 73 ? 37.526 -17.777 -52.385 1.00 86.25 73 ASP A C 1
ATOM 593 O O . ASP A 1 73 ? 36.648 -17.101 -51.842 1.00 86.25 73 ASP A O 1
ATOM 597 N N . LYS A 1 74 ? 37.900 -18.962 -51.884 1.00 84.31 74 LYS A N 1
ATOM 598 C CA . LYS A 1 74 ? 37.377 -19.469 -50.604 1.00 84.31 74 LYS A CA 1
ATOM 599 C C . LYS A 1 74 ? 37.790 -18.585 -49.432 1.00 84.31 74 LYS A C 1
ATOM 601 O O . LYS A 1 74 ? 36.992 -18.388 -48.516 1.00 84.31 74 LYS A O 1
ATOM 606 N N . ILE A 1 75 ? 39.010 -18.051 -49.455 1.00 88.75 75 ILE A N 1
ATOM 607 C CA . ILE A 1 75 ? 39.489 -17.117 -48.428 1.00 88.75 75 ILE A CA 1
ATOM 608 C C . ILE A 1 75 ? 38.706 -15.808 -48.494 1.00 88.75 75 ILE A C 1
ATOM 610 O O . ILE A 1 75 ? 38.240 -15.325 -47.466 1.00 88.75 75 ILE A O 1
ATOM 614 N N . TYR A 1 76 ? 38.505 -15.268 -49.695 1.00 90.12 76 TYR A N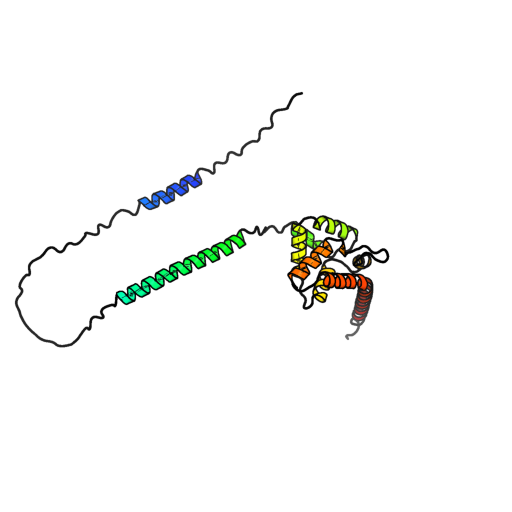 1
ATOM 615 C CA . TYR A 1 76 ? 37.769 -14.029 -49.906 1.00 90.12 76 TYR A CA 1
ATOM 616 C C . TYR A 1 76 ? 36.306 -14.138 -49.451 1.00 90.12 76 TYR A C 1
ATOM 618 O O . TYR A 1 76 ? 35.809 -13.250 -48.765 1.00 90.12 76 TYR A O 1
ATOM 626 N N . LYS A 1 77 ? 35.630 -15.260 -49.732 1.00 90.50 77 LYS A N 1
ATOM 627 C CA . LYS A 1 77 ? 34.262 -15.509 -49.240 1.00 90.50 77 LYS A CA 1
ATOM 628 C C . LYS A 1 77 ? 34.187 -15.542 -47.714 1.00 90.50 77 LYS A C 1
ATOM 630 O O . LYS A 1 77 ? 33.348 -14.857 -47.140 1.00 90.50 77 LYS A O 1
ATOM 635 N N . LYS A 1 78 ? 35.107 -16.257 -47.058 1.00 90.56 78 LYS A N 1
ATOM 636 C CA . LYS A 1 78 ? 35.185 -16.273 -45.588 1.00 90.56 78 LYS A CA 1
ATOM 637 C C . LYS A 1 78 ? 35.492 -14.895 -45.004 1.00 90.56 78 LYS A C 1
ATOM 639 O O . LYS A 1 78 ? 34.986 -14.554 -43.943 1.00 90.56 78 LYS A O 1
ATOM 644 N N . LEU A 1 79 ? 36.307 -14.096 -45.690 1.00 92.50 79 LEU A N 1
ATOM 645 C CA . LEU A 1 79 ? 36.608 -12.729 -45.274 1.00 92.50 79 LEU A CA 1
ATOM 646 C C . LEU A 1 79 ? 35.361 -11.834 -45.329 1.00 92.50 79 LEU A C 1
ATOM 648 O O . LEU A 1 79 ? 35.138 -11.051 -44.410 1.00 92.50 79 LEU A O 1
ATOM 652 N N . LEU A 1 80 ? 34.533 -11.977 -46.368 1.00 92.75 80 LEU A N 1
ATOM 653 C CA . LEU A 1 80 ? 33.264 -11.254 -46.483 1.00 92.75 80 LEU A CA 1
ATOM 654 C C . LEU A 1 80 ? 32.255 -11.670 -45.405 1.00 92.75 80 LEU A C 1
ATOM 656 O O . LEU A 1 80 ? 31.595 -10.804 -44.834 1.00 92.75 80 LEU A O 1
ATOM 660 N N . GLU A 1 81 ? 32.159 -12.967 -45.104 1.00 93.19 81 GLU A N 1
ATOM 661 C CA . GLU A 1 81 ? 31.322 -13.485 -44.011 1.00 93.19 81 GLU A CA 1
ATOM 662 C C . GLU A 1 81 ? 31.741 -12.872 -42.669 1.00 93.19 81 GLU A C 1
ATOM 664 O O . GLU A 1 81 ? 30.923 -12.267 -41.980 1.00 93.19 81 GLU A O 1
ATOM 669 N N . LEU A 1 82 ? 33.040 -12.900 -42.356 1.00 93.62 82 LEU A N 1
ATOM 670 C CA . LEU A 1 82 ? 33.572 -12.290 -41.135 1.00 93.62 82 LEU A CA 1
ATOM 671 C C . LEU A 1 82 ? 33.327 -10.778 -41.074 1.00 93.62 82 LEU A C 1
ATOM 673 O O . LEU A 1 82 ? 33.022 -10.239 -40.011 1.00 93.62 82 LEU A O 1
ATOM 677 N N . GLN A 1 83 ? 33.442 -10.076 -42.203 1.00 93.56 83 GLN A N 1
ATOM 678 C CA . GLN A 1 83 ? 33.163 -8.644 -42.264 1.00 93.56 83 GLN A CA 1
ATOM 679 C C . GLN A 1 83 ? 31.688 -8.345 -41.965 1.00 93.56 83 GLN A C 1
ATOM 681 O O . GLN A 1 83 ? 31.385 -7.378 -41.259 1.00 93.56 83 GLN A O 1
ATOM 686 N N . PHE A 1 84 ? 30.774 -9.170 -42.476 1.00 95.56 84 PHE A N 1
ATOM 687 C CA . PHE A 1 84 ? 29.348 -9.050 -42.193 1.00 95.56 84 PHE A CA 1
ATOM 688 C C . PHE A 1 84 ? 29.041 -9.336 -40.717 1.00 95.56 84 PHE A C 1
ATOM 690 O O . PHE A 1 84 ? 28.340 -8.551 -40.074 1.00 95.56 84 PHE A O 1
ATOM 697 N N . ASP A 1 85 ? 29.645 -10.380 -40.150 1.00 93.62 85 ASP A N 1
ATOM 698 C CA . ASP A 1 85 ? 29.505 -10.717 -38.732 1.00 93.62 85 ASP A CA 1
ATOM 699 C C . ASP A 1 85 ? 30.018 -9.585 -37.835 1.00 93.62 85 ASP A C 1
ATOM 701 O O . ASP A 1 85 ? 29.345 -9.186 -36.886 1.00 93.62 85 ASP A O 1
ATOM 705 N N . MET A 1 86 ? 31.160 -8.972 -38.169 1.00 93.19 86 MET A N 1
ATOM 706 C CA . MET A 1 86 ? 31.670 -7.793 -37.458 1.00 93.19 86 MET A CA 1
ATOM 707 C C . MET A 1 86 ? 30.695 -6.612 -37.505 1.00 93.19 86 MET A C 1
ATOM 709 O O . MET A 1 86 ? 30.487 -5.921 -36.502 1.00 93.19 86 MET A O 1
ATOM 713 N N . GLN A 1 87 ? 30.061 -6.370 -38.652 1.00 93.62 87 GLN A N 1
ATOM 714 C CA . GLN A 1 87 ? 29.029 -5.340 -38.771 1.00 93.62 87 GLN A CA 1
ATOM 715 C C . GLN A 1 87 ? 27.764 -5.678 -37.972 1.00 93.62 87 GLN A C 1
ATOM 717 O O . GLN A 1 87 ? 27.099 -4.769 -37.475 1.00 93.62 87 GLN A O 1
ATOM 722 N N . SER A 1 88 ? 27.425 -6.959 -37.820 1.00 93.81 88 SER A N 1
ATOM 723 C CA . SER A 1 88 ? 26.326 -7.388 -36.951 1.00 93.81 88 SER A CA 1
ATOM 724 C C . SER A 1 88 ? 26.677 -7.174 -35.478 1.00 93.81 88 SER A C 1
ATOM 726 O O . SER A 1 88 ? 25.955 -6.479 -34.762 1.00 93.81 88 SER A O 1
ATOM 728 N N . MET A 1 89 ? 27.848 -7.652 -35.047 1.00 91.31 89 MET A N 1
ATOM 729 C CA . MET A 1 89 ? 28.326 -7.512 -33.669 1.00 91.31 89 MET A CA 1
ATOM 730 C C . MET A 1 89 ? 28.437 -6.044 -33.241 1.00 91.31 89 MET A C 1
ATOM 732 O O . MET A 1 89 ? 28.043 -5.688 -32.133 1.00 91.31 89 MET A O 1
ATOM 736 N N . THR A 1 90 ? 28.915 -5.151 -34.114 1.00 94.00 90 THR A N 1
ATOM 737 C CA . THR A 1 90 ? 28.976 -3.709 -33.800 1.00 94.00 90 THR A CA 1
ATOM 738 C C . THR A 1 90 ? 27.594 -3.093 -33.575 1.00 94.00 90 THR A C 1
ATOM 740 O O . THR A 1 90 ? 27.433 -2.273 -32.667 1.00 94.00 90 THR A O 1
ATOM 743 N N . LYS A 1 91 ? 26.574 -3.504 -34.340 1.00 92.62 91 LYS A N 1
ATOM 744 C CA . LYS A 1 91 ? 25.184 -3.062 -34.127 1.00 92.62 91 LYS A CA 1
ATOM 745 C C . 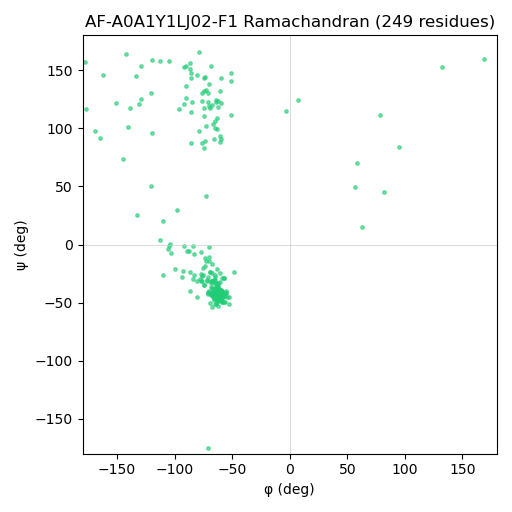LYS A 1 91 ? 24.625 -3.587 -32.808 1.00 92.62 91 LYS A C 1
ATOM 747 O O . LYS A 1 91 ? 23.972 -2.833 -32.085 1.00 92.62 91 LYS A O 1
ATOM 752 N N . GLU A 1 92 ? 24.905 -4.844 -32.475 1.00 91.69 92 GLU A N 1
ATOM 753 C CA . GLU A 1 92 ? 24.500 -5.450 -31.205 1.00 91.69 92 GLU A CA 1
ATOM 754 C C . GLU A 1 92 ? 25.147 -4.735 -30.017 1.00 91.69 92 GLU A C 1
ATOM 756 O O . GLU A 1 92 ? 24.438 -4.303 -29.107 1.00 91.69 92 GLU A O 1
ATOM 761 N N . VAL A 1 93 ? 26.459 -4.486 -30.063 1.00 92.69 93 VAL A N 1
ATOM 762 C CA . VAL A 1 93 ? 27.175 -3.721 -29.032 1.00 92.69 93 VAL A CA 1
ATOM 763 C C . VAL A 1 93 ? 26.610 -2.309 -28.892 1.00 92.69 93 VAL A C 1
ATOM 765 O O . VAL A 1 93 ? 26.345 -1.878 -27.772 1.00 92.69 93 VAL A O 1
ATOM 768 N N . ALA A 1 94 ? 26.334 -1.607 -29.993 1.00 92.19 94 ALA A N 1
ATOM 769 C CA . ALA A 1 94 ? 25.715 -0.282 -29.941 1.00 92.19 94 ALA A CA 1
ATOM 770 C C . ALA A 1 94 ? 24.303 -0.319 -29.324 1.00 92.19 94 ALA A C 1
ATOM 772 O O . ALA A 1 94 ? 23.915 0.595 -28.593 1.00 92.19 94 ALA A O 1
ATOM 773 N N . SER A 1 95 ? 23.524 -1.375 -29.579 1.00 92.19 95 SER A N 1
ATOM 774 C CA . SER A 1 95 ? 22.204 -1.555 -28.965 1.00 92.19 95 SER A CA 1
ATOM 775 C C . SER A 1 95 ? 22.304 -1.819 -27.458 1.00 92.19 95 SER A C 1
ATOM 777 O O . SER A 1 95 ? 21.585 -1.190 -26.680 1.00 92.19 95 SER A O 1
ATOM 779 N N . MET A 1 96 ? 23.261 -2.647 -27.029 1.00 90.50 96 MET A N 1
ATOM 780 C CA . MET A 1 96 ? 23.546 -2.895 -25.615 1.00 90.50 96 MET A CA 1
ATOM 781 C C . MET A 1 96 ? 24.036 -1.626 -24.917 1.00 90.50 96 MET A C 1
ATOM 783 O O . MET A 1 96 ? 23.552 -1.296 -23.837 1.00 90.50 96 MET A O 1
ATOM 787 N N . GLN A 1 97 ? 24.919 -0.857 -25.556 1.00 87.94 97 GLN A N 1
ATOM 788 C CA . GLN A 1 97 ? 25.374 0.440 -25.053 1.00 87.94 97 GLN A CA 1
ATOM 789 C C . GLN A 1 97 ? 24.211 1.422 -24.882 1.00 87.94 97 GLN A C 1
ATOM 791 O O . GLN A 1 97 ? 24.164 2.126 -23.880 1.00 87.94 97 GLN A O 1
ATOM 796 N N . ARG A 1 98 ? 23.233 1.448 -25.799 1.00 85.06 98 ARG A N 1
ATOM 797 C CA . ARG A 1 98 ? 22.019 2.273 -25.653 1.00 85.06 98 ARG A CA 1
ATOM 798 C C . ARG A 1 98 ? 21.152 1.825 -24.479 1.00 85.06 98 ARG A C 1
ATOM 800 O O . ARG A 1 98 ? 20.675 2.675 -23.736 1.00 85.06 98 ARG A O 1
ATOM 807 N N . LEU A 1 99 ? 20.964 0.519 -24.285 1.00 85.62 99 LEU A N 1
ATOM 808 C CA . LEU A 1 99 ? 20.214 -0.014 -23.141 1.00 85.62 99 LEU A CA 1
ATOM 809 C C . LEU A 1 99 ? 20.901 0.319 -21.811 1.00 85.62 99 LEU A C 1
ATOM 811 O O . LEU A 1 99 ? 20.238 0.769 -20.878 1.00 85.62 99 LEU A O 1
ATOM 815 N N . LEU A 1 100 ? 22.225 0.168 -21.747 1.00 82.38 100 LEU A N 1
ATOM 816 C CA . LEU A 1 100 ? 23.025 0.532 -20.579 1.00 82.38 100 LEU A CA 1
ATOM 817 C C . LEU A 1 100 ? 23.015 2.037 -20.329 1.00 82.38 100 LEU A C 1
ATOM 819 O O . LEU A 1 100 ? 22.831 2.457 -19.194 1.00 82.38 100 LEU A O 1
ATOM 823 N N . ASN A 1 101 ? 23.151 2.858 -21.367 1.00 81.50 101 ASN A N 1
ATOM 824 C CA . ASN A 1 101 ? 23.107 4.306 -21.216 1.00 81.50 101 ASN A CA 1
ATOM 825 C C . ASN A 1 101 ? 21.724 4.767 -20.746 1.00 81.50 101 ASN A C 1
ATOM 827 O O . ASN A 1 101 ? 21.624 5.587 -19.844 1.00 81.50 101 ASN A O 1
ATOM 831 N N . ASN A 1 102 ? 20.644 4.186 -21.270 1.00 75.94 102 ASN A N 1
ATOM 832 C CA . ASN A 1 102 ? 19.292 4.450 -20.777 1.00 75.94 102 ASN A CA 1
ATOM 833 C C . ASN A 1 102 ? 19.118 4.011 -19.315 1.00 75.94 102 ASN A C 1
ATOM 835 O O . ASN A 1 102 ? 18.450 4.699 -18.554 1.00 75.94 102 ASN A O 1
ATOM 839 N N . PHE A 1 103 ? 19.737 2.903 -18.901 1.00 71.62 103 PHE A N 1
ATOM 840 C CA . PHE A 1 103 ? 19.731 2.455 -17.507 1.00 71.62 103 PHE A CA 1
ATOM 841 C C . PHE A 1 103 ? 20.530 3.404 -16.594 1.00 71.62 103 PHE A C 1
ATOM 843 O O . PHE A 1 103 ? 20.046 3.774 -15.528 1.00 71.62 103 PHE A O 1
ATOM 850 N N . MET A 1 104 ? 21.708 3.856 -17.032 1.00 65.50 104 MET A N 1
ATOM 851 C CA . MET A 1 104 ? 22.603 4.752 -16.283 1.00 65.50 104 MET A CA 1
ATOM 852 C C . MET A 1 104 ? 22.140 6.217 -16.267 1.00 65.50 104 MET A C 1
ATOM 854 O O . MET A 1 104 ? 22.455 6.942 -15.329 1.00 65.50 104 MET A O 1
ATOM 858 N N . THR A 1 105 ? 21.392 6.659 -17.281 1.00 55.94 105 THR A N 1
ATOM 859 C CA . THR A 1 105 ? 20.810 8.013 -17.355 1.00 55.94 105 THR A CA 1
ATOM 860 C C . THR A 1 105 ? 19.426 8.111 -16.722 1.00 55.94 105 THR A C 1
ATOM 862 O O . THR A 1 105 ? 18.918 9.223 -16.565 1.00 55.94 105 THR A O 1
ATOM 865 N N . THR A 1 106 ? 18.823 6.998 -16.271 1.00 49.00 106 THR A N 1
ATOM 866 C CA . THR A 1 106 ? 17.839 7.134 -15.193 1.00 49.00 106 THR A CA 1
ATOM 867 C C . THR A 1 106 ? 18.585 7.695 -13.986 1.00 49.00 106 THR A C 1
ATOM 869 O O . THR A 1 106 ? 19.593 7.107 -13.593 1.00 49.00 106 THR A O 1
ATOM 872 N N . PRO A 1 107 ? 18.167 8.832 -13.405 1.00 47.06 107 PRO A N 1
ATOM 873 C CA . PRO A 1 107 ? 18.795 9.333 -12.198 1.00 47.06 107 PRO A CA 1
ATOM 874 C C . PRO A 1 107 ? 18.504 8.330 -11.082 1.00 47.06 107 PRO A C 1
ATOM 876 O O . PRO A 1 107 ? 17.484 8.395 -10.401 1.00 47.06 107 PRO A O 1
ATOM 879 N N . ARG A 1 108 ? 19.396 7.355 -10.914 1.00 51.78 108 ARG A N 1
ATOM 880 C CA . ARG A 1 108 ? 19.527 6.592 -9.685 1.00 51.78 108 ARG A CA 1
ATOM 881 C C . ARG A 1 108 ? 20.251 7.536 -8.742 1.00 51.78 108 ARG A C 1
ATOM 883 O O . ARG A 1 108 ? 21.477 7.578 -8.730 1.00 51.78 108 ARG A O 1
ATOM 890 N N . SER A 1 109 ? 19.487 8.367 -8.036 1.00 46.53 109 SER A N 1
ATOM 891 C CA . SER A 1 109 ? 20.018 9.202 -6.967 1.00 46.53 109 SER A CA 1
ATOM 892 C C . SER A 1 109 ? 20.602 8.280 -5.899 1.00 46.53 109 SER A C 1
ATOM 894 O O . SER A 1 109 ? 19.908 7.791 -5.014 1.00 46.53 109 SER A O 1
ATOM 896 N N . GLY A 1 110 ? 21.904 8.017 -6.017 1.00 43.56 110 GLY A N 1
ATOM 897 C CA . GLY A 1 110 ? 22.762 7.451 -4.981 1.00 43.56 110 GLY A CA 1
ATOM 898 C C . GLY A 1 110 ? 23.046 8.469 -3.879 1.00 43.56 110 GLY A C 1
ATOM 899 O O . GLY A 1 110 ? 24.181 8.602 -3.441 1.00 43.56 110 GLY A O 1
ATOM 900 N N . GLN A 1 111 ? 22.026 9.217 -3.468 1.00 46.59 111 GLN A N 1
ATOM 901 C CA . GLN A 1 111 ? 21.964 9.718 -2.110 1.00 46.59 111 GLN A CA 1
ATOM 902 C C . GLN A 1 111 ? 21.216 8.633 -1.340 1.00 46.59 111 GLN A C 1
ATOM 904 O O . GLN A 1 111 ? 20.218 8.105 -1.832 1.00 46.59 111 GLN A O 1
ATOM 909 N N . GLU A 1 112 ? 21.673 8.272 -0.150 1.00 50.88 112 GLU A N 1
ATOM 910 C CA . GLU A 1 112 ? 20.759 7.725 0.850 1.00 50.88 112 GLU A CA 1
ATOM 911 C C . GLU A 1 112 ? 19.729 8.838 1.092 1.00 50.88 112 GLU A C 1
ATOM 913 O O . GLU A 1 112 ? 19.982 9.804 1.807 1.00 50.88 112 GLU A O 1
ATOM 918 N N . ASN A 1 113 ? 18.664 8.829 0.287 1.00 53.00 113 ASN A N 1
ATOM 919 C CA . ASN A 1 113 ? 17.808 9.989 0.106 1.00 53.00 113 ASN A CA 1
ATOM 920 C C . ASN A 1 113 ? 17.038 10.197 1.417 1.00 53.00 113 ASN A C 1
ATOM 922 O O . ASN A 1 113 ? 16.466 9.241 1.943 1.00 53.00 113 ASN A O 1
ATOM 926 N N . GLU A 1 114 ? 16.890 11.440 1.885 1.00 54.25 114 GLU A N 1
ATOM 927 C CA . GLU A 1 114 ? 15.869 11.785 2.895 1.00 54.25 114 GLU A CA 1
ATOM 928 C C . GLU A 1 114 ? 14.480 11.228 2.517 1.00 54.25 114 GLU A C 1
ATOM 930 O O . GLU A 1 114 ? 13.621 10.969 3.352 1.00 54.25 114 GLU A O 1
ATOM 935 N N . GLU A 1 115 ? 14.270 10.980 1.230 1.00 51.75 115 GLU A N 1
ATOM 936 C CA . GLU A 1 115 ? 13.087 10.361 0.660 1.00 51.75 115 GLU A CA 1
ATOM 937 C C . GLU A 1 115 ? 12.874 8.870 1.023 1.00 51.75 115 GLU A C 1
ATOM 939 O O . GLU A 1 115 ? 11.764 8.380 0.819 1.00 51.75 115 GLU A O 1
ATOM 944 N N . ASP A 1 116 ? 13.880 8.140 1.524 1.00 64.50 116 ASP A N 1
ATOM 945 C CA . ASP A 1 116 ? 13.715 6.777 2.068 1.00 64.50 116 ASP A CA 1
ATOM 946 C C . ASP A 1 116 ? 13.329 6.803 3.562 1.00 64.50 116 ASP A C 1
ATOM 948 O O . ASP A 1 116 ? 12.632 5.898 4.028 1.00 64.50 116 ASP A O 1
ATOM 952 N N . LEU A 1 117 ? 13.648 7.888 4.293 1.00 75.44 117 LEU A N 1
ATOM 953 C CA . LEU A 1 117 ? 13.188 8.104 5.680 1.00 75.44 117 LEU A CA 1
ATOM 954 C C . LEU A 1 117 ? 11.659 8.120 5.777 1.00 75.44 117 LEU A C 1
ATOM 956 O O . LEU A 1 117 ? 11.100 7.729 6.799 1.00 75.44 117 LEU A O 1
ATOM 960 N N . PHE A 1 118 ? 10.976 8.535 4.707 1.00 85.88 118 PHE A N 1
ATOM 961 C CA . PHE A 1 118 ? 9.516 8.532 4.630 1.00 85.88 118 PHE A CA 1
ATOM 962 C C . PHE A 1 118 ? 8.919 7.144 4.910 1.00 85.88 118 PHE A C 1
ATOM 964 O O . PHE A 1 118 ? 7.938 7.027 5.640 1.00 85.88 118 PHE A O 1
ATOM 971 N N . LEU A 1 119 ? 9.523 6.074 4.379 1.00 90.38 119 LEU A N 1
ATOM 972 C CA . LEU A 1 119 ? 9.020 4.710 4.571 1.00 90.38 119 LEU A CA 1
ATOM 973 C C . LEU A 1 119 ? 9.325 4.157 5.971 1.00 90.38 119 LEU A C 1
ATOM 975 O O . LEU A 1 119 ? 8.627 3.250 6.420 1.00 90.38 119 LEU A O 1
ATOM 979 N N . ASN A 1 120 ? 10.300 4.730 6.683 1.00 88.88 120 ASN A N 1
ATOM 980 C CA . ASN A 1 120 ? 10.637 4.342 8.058 1.00 88.88 120 ASN A CA 1
ATOM 981 C C . ASN A 1 120 ? 9.559 4.751 9.076 1.00 88.88 120 ASN A C 1
ATOM 983 O O . ASN A 1 120 ? 9.596 4.302 10.216 1.00 88.88 120 ASN A O 1
ATOM 987 N N . GLN A 1 121 ? 8.588 5.576 8.671 1.00 90.25 121 GLN A N 1
ATOM 988 C CA . GLN A 1 121 ? 7.416 5.922 9.484 1.00 90.25 121 GLN A CA 1
ATOM 989 C C . GLN A 1 121 ? 6.404 4.766 9.586 1.00 90.25 121 GLN A C 1
ATOM 991 O O . GLN A 1 121 ? 5.459 4.832 10.368 1.00 90.25 121 GLN A O 1
ATOM 996 N N . LEU A 1 122 ? 6.565 3.720 8.771 1.00 92.88 122 LEU A N 1
ATOM 997 C CA . LEU A 1 122 ? 5.689 2.556 8.758 1.00 92.88 122 LEU A CA 1
ATOM 998 C C . LEU A 1 122 ? 6.127 1.509 9.804 1.00 92.88 122 LEU A C 1
ATOM 1000 O O . LEU A 1 122 ? 7.325 1.256 9.941 1.00 92.88 122 LEU A O 1
ATOM 1004 N N . PRO A 1 123 ? 5.190 0.804 10.469 1.00 95.75 123 PRO A N 1
ATOM 1005 C CA . PRO A 1 123 ? 3.734 0.911 10.343 1.00 95.75 123 PRO A CA 1
ATOM 1006 C C . PRO A 1 123 ? 3.147 2.089 11.138 1.00 95.75 123 PRO A C 1
ATOM 1008 O O . PRO A 1 123 ? 3.586 2.389 12.242 1.00 95.75 123 PRO A O 1
ATOM 1011 N N . LEU A 1 124 ? 2.084 2.697 10.605 1.00 96.31 124 LEU A N 1
ATOM 1012 C CA . LEU A 1 124 ? 1.391 3.828 11.227 1.00 96.31 124 LEU A CA 1
ATOM 1013 C C . LEU A 1 124 ? 0.544 3.351 12.413 1.00 96.31 124 LEU A C 1
ATOM 1015 O O . LEU A 1 124 ? -0.230 2.392 12.298 1.00 96.31 124 LEU A O 1
ATOM 1019 N N . THR A 1 125 ? 0.667 4.050 13.536 1.00 95.00 125 THR A N 1
ATOM 1020 C CA . THR A 1 125 ? 0.078 3.681 14.832 1.00 95.00 125 THR A CA 1
ATOM 1021 C C . THR A 1 125 ? -1.065 4.606 15.245 1.00 95.00 125 THR A C 1
ATOM 1023 O O . THR A 1 125 ? -1.983 4.196 15.964 1.00 95.00 125 THR A O 1
ATOM 1026 N N . THR A 1 126 ? -1.060 5.852 14.761 1.00 95.12 126 THR A N 1
ATOM 1027 C CA . THR A 1 126 ? -2.065 6.861 15.108 1.00 95.12 126 THR A CA 1
ATOM 1028 C C . THR A 1 126 ? -2.836 7.375 13.895 1.00 95.12 126 THR A C 1
ATOM 1030 O O . THR A 1 126 ? -2.427 7.272 12.742 1.00 95.12 126 THR A O 1
ATOM 1033 N N . GLU A 1 127 ? -4.016 7.940 14.151 1.00 93.62 127 GLU A N 1
ATOM 1034 C CA . GLU A 1 127 ? -4.831 8.557 13.099 1.00 93.62 127 GLU A CA 1
ATOM 1035 C C . GLU A 1 127 ? -4.180 9.835 12.552 1.00 93.62 127 GLU A C 1
ATOM 1037 O O . GLU A 1 127 ? -4.280 10.122 11.362 1.00 93.62 127 GLU A O 1
ATOM 1042 N N . MET A 1 128 ? -3.467 10.566 13.414 1.00 93.44 128 MET A N 1
ATOM 1043 C CA . MET A 1 128 ? -2.708 11.750 13.027 1.00 93.44 128 MET A CA 1
ATOM 1044 C C . MET A 1 128 ? -1.585 11.382 12.054 1.00 93.44 128 MET A C 1
ATOM 1046 O O . MET A 1 128 ? -1.488 12.005 11.000 1.00 93.44 128 MET A O 1
ATOM 1050 N N . GLU A 1 129 ? -0.817 10.327 12.350 1.00 94.38 129 GLU A N 1
ATOM 1051 C CA . GLU A 1 129 ? 0.192 9.775 11.436 1.00 94.38 129 GLU A CA 1
ATOM 1052 C C . GLU A 1 129 ? -0.415 9.397 10.085 1.00 94.38 129 GLU A C 1
ATOM 1054 O O . GLU A 1 129 ? 0.130 9.772 9.054 1.00 94.38 129 GLU A O 1
ATOM 1059 N N . ILE A 1 130 ? -1.581 8.738 10.062 1.00 94.75 130 ILE A N 1
ATOM 1060 C CA . ILE A 1 130 ? -2.273 8.413 8.804 1.00 94.75 130 ILE A CA 1
ATOM 1061 C C . ILE A 1 130 ? -2.609 9.667 8.004 1.00 94.75 130 ILE A C 1
ATOM 1063 O O . ILE A 1 130 ? -2.389 9.685 6.796 1.00 94.75 130 ILE A O 1
ATOM 1067 N N . ASN A 1 131 ? -3.130 10.713 8.642 1.00 94.00 131 ASN A N 1
ATOM 1068 C CA . ASN A 1 131 ? -3.512 11.938 7.941 1.00 94.00 131 ASN A CA 1
ATOM 1069 C C . ASN A 1 131 ? -2.293 12.694 7.392 1.00 94.00 131 ASN A C 1
ATOM 1071 O O . ASN A 1 131 ? -2.326 13.162 6.250 1.00 94.00 131 ASN A O 1
ATOM 1075 N N . VAL A 1 132 ? -1.212 12.770 8.174 1.00 94.06 132 VAL A N 1
ATOM 1076 C CA . VAL A 1 132 ? 0.063 13.363 7.741 1.00 94.06 132 VAL A CA 1
ATOM 1077 C C . VAL A 1 132 ? 0.627 12.566 6.570 1.00 94.06 132 VAL A C 1
ATOM 1079 O O . VAL A 1 132 ? 0.814 13.118 5.487 1.00 94.06 132 VAL A O 1
ATOM 1082 N N . PHE A 1 133 ? 0.764 11.250 6.729 1.00 94.75 133 PHE A N 1
ATOM 1083 C CA . PHE A 1 133 ? 1.282 10.355 5.698 1.00 94.75 133 PHE A CA 1
ATOM 1084 C C . PHE A 1 133 ? 0.438 10.415 4.418 1.00 94.75 133 PHE A C 1
ATOM 1086 O O . PHE A 1 133 ? 0.962 10.507 3.312 1.00 94.75 133 PHE A O 1
ATOM 1093 N N . ASN A 1 134 ? -0.890 10.446 4.544 1.00 94.25 134 ASN A N 1
ATOM 1094 C CA . ASN A 1 134 ? -1.804 10.572 3.412 1.00 94.25 134 ASN A CA 1
ATOM 1095 C C . ASN A 1 134 ? -1.656 11.913 2.673 1.00 94.25 134 ASN A C 1
ATOM 1097 O O . ASN A 1 134 ? -1.826 11.957 1.455 1.00 94.25 134 ASN A O 1
ATOM 1101 N N . THR A 1 135 ? -1.329 12.989 3.390 1.00 94.12 135 THR A N 1
ATOM 1102 C CA . THR A 1 135 ? -1.033 14.301 2.796 1.00 94.12 135 THR A CA 1
ATOM 1103 C C . THR A 1 135 ? 0.303 14.273 2.059 1.00 94.12 135 THR A C 1
ATOM 1105 O O . THR A 1 135 ? 0.398 14.769 0.939 1.00 94.12 135 THR A O 1
ATOM 1108 N N . GLU A 1 136 ? 1.317 13.622 2.627 1.00 92.81 136 GLU A N 1
ATOM 1109 C CA . GLU A 1 136 ? 2.608 13.432 1.963 1.00 92.81 136 GLU A CA 1
ATOM 1110 C C . GLU A 1 136 ? 2.495 12.601 0.675 1.00 92.81 136 GLU A C 1
ATOM 1112 O O . GLU A 1 136 ? 3.183 12.883 -0.305 1.00 92.81 136 GLU A O 1
ATOM 1117 N N . LEU A 1 137 ? 1.573 11.635 0.626 1.00 94.75 137 LEU A N 1
ATOM 1118 C CA . LEU A 1 137 ? 1.280 10.841 -0.574 1.00 94.75 137 LEU A CA 1
ATOM 1119 C C . LEU A 1 137 ? 0.581 11.618 -1.702 1.00 94.75 137 LEU A C 1
ATOM 1121 O O . LEU A 1 137 ? 0.346 11.050 -2.772 1.00 94.75 137 LEU A O 1
ATOM 1125 N N . MET A 1 138 ? 0.254 12.898 -1.504 1.00 93.12 138 MET A N 1
ATOM 1126 C CA . MET A 1 138 ? -0.153 13.770 -2.611 1.00 93.12 138 MET A CA 1
ATOM 1127 C C . MET A 1 138 ? 1.021 14.067 -3.551 1.00 93.12 138 MET A C 1
ATOM 1129 O O . MET A 1 138 ? 0.808 14.327 -4.739 1.00 93.12 138 MET A O 1
ATOM 1133 N N . ASP A 1 139 ? 2.258 13.966 -3.055 1.00 93.44 139 ASP A N 1
ATOM 1134 C CA . ASP A 1 139 ? 3.445 13.977 -3.898 1.00 93.44 139 ASP A CA 1
ATOM 1135 C C . ASP A 1 139 ? 3.547 12.671 -4.706 1.00 93.44 139 ASP A C 1
ATOM 1137 O O . ASP A 1 139 ? 3.624 11.558 -4.176 1.00 93.44 139 ASP A O 1
ATOM 1141 N N . LYS A 1 140 ? 3.601 12.819 -6.033 1.00 93.31 140 LYS A N 1
ATOM 1142 C CA . LYS A 1 140 ? 3.729 11.710 -6.984 1.00 93.31 140 LYS A CA 1
ATOM 1143 C C . LYS A 1 140 ? 5.014 10.907 -6.774 1.00 93.31 140 LYS A C 1
ATOM 1145 O O . LYS A 1 140 ? 5.001 9.708 -7.060 1.00 93.31 140 LYS A O 1
ATOM 1150 N N . ALA A 1 141 ? 6.109 11.531 -6.334 1.00 91.25 141 ALA A N 1
ATOM 1151 C CA . ALA A 1 141 ? 7.368 10.834 -6.081 1.00 91.25 141 ALA A CA 1
ATOM 1152 C C . ALA A 1 141 ? 7.221 9.883 -4.884 1.00 91.25 141 ALA A C 1
ATOM 1154 O O . ALA A 1 141 ? 7.413 8.673 -5.037 1.00 91.25 141 ALA A O 1
ATOM 1155 N N . LYS A 1 142 ? 6.754 10.401 -3.740 1.00 93.50 142 LYS A N 1
ATOM 1156 C CA . LYS A 1 142 ? 6.461 9.608 -2.533 1.00 93.50 142 LYS A CA 1
ATOM 1157 C C . LYS A 1 142 ? 5.429 8.512 -2.792 1.00 93.50 142 LYS A C 1
ATOM 1159 O O . LYS A 1 142 ? 5.640 7.363 -2.402 1.00 93.50 142 LYS A O 1
ATOM 1164 N N . PHE A 1 143 ? 4.361 8.816 -3.534 1.00 95.75 143 PHE A N 1
ATOM 1165 C CA . PHE A 1 143 ? 3.361 7.820 -3.922 1.00 95.75 143 PHE A CA 1
ATOM 1166 C C . PHE A 1 143 ? 3.972 6.662 -4.723 1.00 95.75 143 PHE A C 1
ATOM 1168 O O . PHE A 1 143 ? 3.747 5.494 -4.405 1.00 95.75 143 PHE A O 1
ATOM 1175 N N . LYS A 1 144 ? 4.783 6.960 -5.748 1.00 94.50 144 LYS A N 1
ATOM 1176 C CA . LYS A 1 144 ? 5.452 5.925 -6.554 1.00 94.50 144 LYS A CA 1
ATOM 1177 C C . LYS A 1 144 ? 6.397 5.066 -5.716 1.00 94.50 144 LYS A C 1
ATOM 1179 O O . LYS A 1 144 ? 6.423 3.852 -5.918 1.00 94.50 144 LYS A O 1
ATOM 1184 N N . LYS A 1 145 ? 7.128 5.671 -4.776 1.00 92.69 145 LYS A N 1
ATOM 1185 C CA . LYS A 1 145 ? 8.000 4.940 -3.848 1.00 92.69 145 LYS A CA 1
ATOM 1186 C C . LYS A 1 145 ? 7.214 3.994 -2.956 1.00 92.69 145 LYS A C 1
ATOM 1188 O O . LYS A 1 145 ? 7.571 2.823 -2.869 1.00 92.69 145 LYS A O 1
ATOM 1193 N N . LEU A 1 146 ? 6.104 4.453 -2.378 1.00 95.56 146 LEU A N 1
ATOM 1194 C CA . LEU A 1 146 ? 5.236 3.585 -1.588 1.00 95.56 146 LEU A CA 1
ATOM 1195 C C . LEU A 1 146 ? 4.701 2.418 -2.425 1.00 95.56 146 LEU A C 1
ATOM 1197 O O . LEU A 1 146 ? 4.758 1.271 -1.993 1.00 95.56 146 LEU A O 1
ATOM 1201 N N . VAL A 1 147 ? 4.231 2.683 -3.646 1.00 96.12 147 VAL A N 1
ATOM 1202 C CA . VAL A 1 147 ? 3.770 1.626 -4.560 1.00 96.12 147 VAL A CA 1
ATOM 1203 C C . VAL A 1 147 ? 4.885 0.623 -4.854 1.00 96.12 147 VAL A C 1
ATOM 1205 O O . VAL A 1 147 ? 4.628 -0.578 -4.890 1.00 96.12 147 VAL A O 1
ATOM 1208 N N . GLN A 1 148 ? 6.122 1.084 -5.054 1.00 94.44 148 GLN A N 1
ATOM 1209 C CA . GLN A 1 148 ? 7.272 0.207 -5.263 1.00 94.44 148 GLN A CA 1
ATOM 1210 C C . GLN A 1 148 ? 7.588 -0.625 -4.016 1.00 94.44 148 GLN A C 1
ATOM 1212 O O . GLN A 1 148 ? 7.752 -1.836 -4.139 1.00 94.44 148 GLN A O 1
ATOM 1217 N N . PHE A 1 149 ? 7.602 -0.012 -2.834 1.00 94.50 149 PHE A N 1
ATOM 1218 C CA . PHE A 1 149 ? 7.783 -0.702 -1.558 1.00 94.50 149 PHE A CA 1
ATOM 1219 C C . PHE A 1 149 ? 6.726 -1.796 -1.350 1.00 94.50 149 PHE A C 1
ATOM 1221 O O . PHE A 1 149 ? 7.064 -2.950 -1.097 1.00 94.50 149 PHE A O 1
ATOM 1228 N N . LEU A 1 150 ? 5.446 -1.472 -1.552 1.00 95.38 150 LEU A N 1
ATOM 1229 C CA . LEU A 1 150 ? 4.344 -2.428 -1.420 1.00 95.38 150 LEU A CA 1
ATOM 1230 C C . LEU A 1 150 ? 4.365 -3.516 -2.502 1.00 95.38 150 LEU A C 1
ATOM 1232 O O . LEU A 1 150 ? 3.946 -4.645 -2.251 1.00 95.38 150 LEU A O 1
ATOM 1236 N N . TYR A 1 151 ? 4.849 -3.200 -3.704 1.00 94.50 151 TYR A N 1
ATOM 1237 C CA . TYR A 1 151 ? 4.992 -4.165 -4.795 1.00 94.50 151 TYR A CA 1
ATOM 1238 C C . TYR A 1 151 ? 6.032 -5.250 -4.483 1.00 94.50 151 TYR A C 1
ATOM 1240 O O . TYR A 1 151 ? 5.858 -6.395 -4.900 1.00 94.50 151 TYR A O 1
ATOM 1248 N N . LEU A 1 152 ? 7.086 -4.909 -3.734 1.00 93.12 152 LEU A N 1
ATOM 1249 C CA . LEU A 1 152 ? 8.119 -5.860 -3.308 1.00 93.12 152 LEU A CA 1
ATOM 1250 C C . LEU A 1 152 ? 7.610 -6.870 -2.271 1.00 93.12 152 LEU A C 1
ATOM 1252 O O . LEU A 1 152 ? 8.257 -7.889 -2.035 1.00 93.12 152 LEU A O 1
ATOM 1256 N N . ILE A 1 153 ? 6.448 -6.619 -1.663 1.00 92.44 153 ILE A N 1
ATOM 1257 C CA . ILE A 1 153 ? 5.854 -7.528 -0.687 1.00 92.44 153 ILE A CA 1
ATOM 1258 C C . ILE A 1 153 ? 5.352 -8.795 -1.402 1.00 92.44 153 ILE A C 1
ATOM 1260 O O . ILE A 1 153 ? 4.508 -8.764 -2.308 1.00 92.44 153 ILE A O 1
ATOM 1264 N N . GLY A 1 154 ? 5.933 -9.922 -0.986 1.00 82.94 154 GLY A N 1
ATOM 1265 C CA . GLY A 1 154 ? 5.702 -11.259 -1.524 1.00 82.94 154 GLY A CA 1
ATOM 1266 C C . GLY A 1 154 ? 4.328 -11.847 -1.191 1.00 82.94 154 GLY A C 1
ATOM 1267 O O . GLY A 1 154 ? 3.442 -11.182 -0.673 1.00 82.94 154 GLY A O 1
ATOM 1268 N N . GLY A 1 155 ? 4.115 -13.107 -1.573 1.00 88.19 155 GLY A N 1
ATOM 1269 C CA . GLY A 1 155 ? 2.884 -13.855 -1.297 1.00 88.19 155 GLY A CA 1
ATOM 1270 C C . GLY A 1 155 ? 2.332 -14.576 -2.522 1.00 88.19 155 GLY A C 1
ATOM 1271 O O . GLY A 1 155 ? 2.560 -14.145 -3.655 1.00 88.19 155 GLY A O 1
ATOM 1272 N N . ASP A 1 156 ? 1.615 -15.664 -2.257 1.00 90.31 156 ASP A N 1
ATOM 1273 C CA . ASP A 1 156 ? 1.189 -16.641 -3.271 1.00 90.31 156 ASP A CA 1
ATOM 1274 C C . ASP A 1 156 ? -0.206 -16.332 -3.823 1.00 90.31 156 ASP A C 1
ATOM 1276 O O . ASP A 1 156 ? -0.554 -16.735 -4.926 1.00 90.31 156 ASP A O 1
ATOM 1280 N N . THR A 1 157 ? -1.010 -15.588 -3.058 1.00 94.38 157 THR A N 1
ATOM 1281 C CA . THR A 1 157 ? -2.373 -15.194 -3.422 1.00 94.38 157 THR A CA 1
ATOM 1282 C C . THR A 1 157 ? -2.562 -13.693 -3.248 1.00 94.38 157 THR A C 1
ATOM 1284 O O . THR A 1 157 ? -1.922 -13.070 -2.396 1.00 94.38 157 THR A O 1
ATOM 1287 N N . VAL A 1 158 ? -3.492 -13.111 -4.013 1.00 95.12 158 VAL A N 1
ATOM 1288 C CA . VAL A 1 158 ? -3.882 -11.693 -3.901 1.00 95.12 158 VAL A CA 1
ATOM 1289 C C . VAL A 1 158 ? -4.245 -11.346 -2.457 1.00 95.12 158 VAL A C 1
ATOM 1291 O O . VAL A 1 158 ? -3.763 -10.354 -1.913 1.00 95.12 158 VAL A O 1
ATOM 1294 N N . GLN A 1 159 ? -5.029 -12.205 -1.799 1.00 95.38 159 GLN A N 1
ATOM 1295 C CA . GLN A 1 159 ? -5.419 -12.014 -0.406 1.00 95.38 159 GLN A CA 1
ATOM 1296 C C . GLN A 1 159 ? -4.207 -11.927 0.525 1.00 95.38 159 GLN A C 1
ATOM 1298 O O . GLN A 1 159 ? -4.120 -10.993 1.321 1.00 95.38 159 GLN A O 1
ATOM 1303 N N . LYS A 1 160 ? -3.259 -12.864 0.415 1.00 95.06 160 LYS A N 1
ATOM 1304 C CA . LYS A 1 160 ? -2.059 -12.893 1.262 1.00 95.06 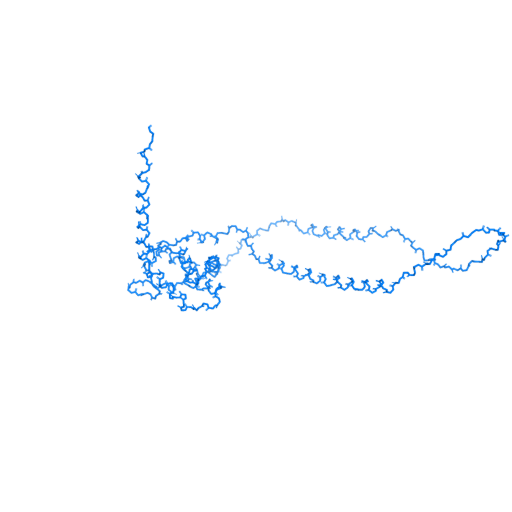160 LYS A CA 1
ATOM 1305 C C . LYS A 1 160 ? -1.204 -11.642 1.054 1.00 95.06 160 LYS A C 1
ATOM 1307 O O . LYS A 1 160 ? -0.746 -11.061 2.031 1.00 95.06 160 LYS A O 1
ATOM 1312 N N . ILE A 1 161 ? -1.060 -11.189 -0.189 1.00 95.50 161 ILE A N 1
ATOM 1313 C CA . ILE A 1 161 ? -0.281 -9.992 -0.536 1.00 95.50 161 ILE A CA 1
ATOM 1314 C C . ILE A 1 161 ? -0.910 -8.739 0.052 1.00 95.50 161 ILE A C 1
ATOM 1316 O O . ILE A 1 161 ? -0.230 -7.991 0.746 1.00 95.50 161 ILE A O 1
ATOM 1320 N N . VAL A 1 162 ? -2.208 -8.527 -0.172 1.00 97.00 162 VAL A N 1
ATOM 1321 C CA . VAL A 1 162 ? -2.913 -7.356 0.362 1.00 97.00 162 VAL A CA 1
ATOM 1322 C C . VAL A 1 162 ? -2.854 -7.356 1.891 1.00 97.00 162 VAL A C 1
ATOM 1324 O O . VAL A 1 162 ? -2.596 -6.319 2.491 1.00 97.00 162 VAL A O 1
ATOM 1327 N N . TYR A 1 163 ? -3.010 -8.513 2.544 1.00 96.19 163 TYR A N 1
ATOM 1328 C CA . TYR A 1 163 ? -2.853 -8.618 3.999 1.00 96.19 163 TYR A CA 1
ATOM 1329 C C . TYR A 1 163 ? -1.441 -8.244 4.463 1.00 96.19 163 TYR A C 1
ATOM 1331 O O . TYR A 1 163 ? -1.292 -7.515 5.442 1.00 96.19 163 TYR A O 1
ATOM 1339 N N . GLN A 1 164 ? -0.402 -8.716 3.771 1.00 96.19 164 GLN A N 1
ATOM 1340 C CA . GLN A 1 164 ? 0.980 -8.3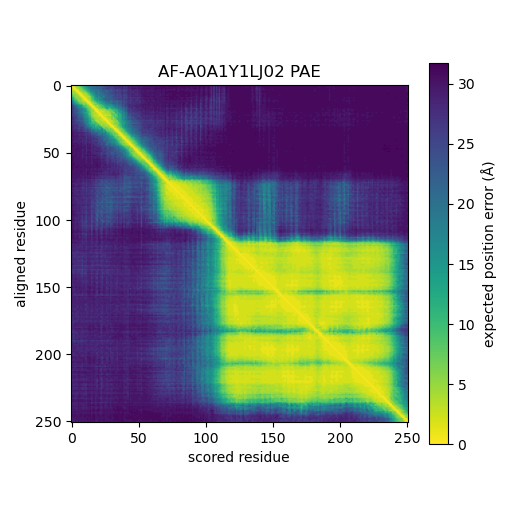77 4.106 1.00 96.19 164 GLN A CA 1
ATOM 1341 C C . GLN A 1 164 ? 1.282 -6.893 3.868 1.00 96.19 164 GLN A C 1
ATOM 1343 O O . GLN A 1 164 ? 1.906 -6.265 4.719 1.00 96.19 164 GLN A O 1
ATOM 1348 N N . GLN A 1 165 ? 0.787 -6.314 2.773 1.00 96.94 165 GLN A N 1
ATOM 1349 C CA . GLN A 1 165 ? 0.869 -4.878 2.502 1.00 96.94 165 GLN A CA 1
ATOM 1350 C C . GLN A 1 165 ? 0.198 -4.071 3.616 1.00 96.94 165 GLN A C 1
ATOM 1352 O O . GLN A 1 165 ? 0.818 -3.179 4.186 1.00 96.94 165 GLN A O 1
ATOM 1357 N N . MET A 1 166 ? -1.028 -4.430 3.997 1.00 97.31 166 MET A N 1
ATOM 1358 C CA . MET A 1 166 ? -1.760 -3.747 5.064 1.00 97.31 166 MET A CA 1
ATOM 1359 C C . MET A 1 166 ? -1.056 -3.853 6.425 1.00 97.31 166 MET A C 1
ATOM 1361 O O . MET A 1 166 ? -0.985 -2.855 7.135 1.00 97.31 166 MET A O 1
ATOM 1365 N N . ASN A 1 167 ? -0.477 -5.011 6.762 1.00 95.44 167 ASN A N 1
ATOM 1366 C CA . ASN A 1 167 ? 0.318 -5.189 7.987 1.00 95.44 167 ASN A CA 1
ATOM 1367 C C . ASN A 1 167 ? 1.604 -4.351 8.001 1.00 95.44 167 ASN A C 1
ATOM 1369 O O . ASN A 1 167 ? 2.103 -4.023 9.073 1.00 95.44 167 ASN A O 1
ATOM 1373 N N . LYS A 1 168 ? 2.172 -4.031 6.832 1.00 96.00 168 LYS A N 1
ATOM 1374 C CA . LYS A 1 168 ? 3.305 -3.103 6.739 1.00 96.00 168 LYS A CA 1
ATOM 1375 C C . LYS A 1 168 ? 2.867 -1.650 6.851 1.00 96.00 168 LYS A C 1
ATOM 1377 O O . LYS A 1 168 ? 3.646 -0.842 7.327 1.00 96.00 168 LYS A O 1
ATOM 1382 N N . LEU A 1 169 ? 1.647 -1.319 6.431 1.00 96.56 169 LEU A N 1
ATOM 1383 C CA . LEU A 1 169 ? 1.144 0.052 6.461 1.00 96.56 169 LEU A CA 1
ATOM 1384 C C . LEU A 1 169 ? 0.633 0.477 7.835 1.00 96.56 169 LEU A C 1
ATOM 1386 O O . LEU A 1 169 ? 0.910 1.593 8.258 1.00 96.56 169 LEU A O 1
ATOM 1390 N N . LEU A 1 170 ? -0.150 -0.371 8.500 1.00 96.31 170 LEU A N 1
ATOM 1391 C CA . LEU A 1 170 ? -0.931 0.003 9.676 1.00 96.31 170 LEU A CA 1
ATOM 1392 C C . LEU A 1 170 ? -0.775 -1.027 10.783 1.00 96.31 170 LEU A C 1
ATOM 1394 O O . LEU A 1 170 ? -0.781 -2.234 10.527 1.00 96.31 170 LEU A O 1
ATOM 1398 N N . THR A 1 171 ? -0.785 -0.560 12.026 1.00 95.94 171 THR A N 1
ATOM 1399 C CA . THR A 1 171 ? -0.954 -1.461 13.162 1.00 95.94 171 THR A CA 1
ATOM 1400 C C . THR A 1 171 ? -2.418 -1.861 13.364 1.00 95.94 171 THR A C 1
ATOM 1402 O O . THR A 1 171 ? -3.360 -1.283 12.797 1.00 95.94 171 THR A O 1
ATOM 1405 N N . ASN A 1 172 ? -2.647 -2.896 14.176 1.00 94.56 172 ASN A N 1
ATOM 1406 C CA . ASN A 1 172 ? -4.000 -3.373 14.448 1.00 94.56 172 ASN A CA 1
ATOM 1407 C C . ASN A 1 172 ? -4.820 -2.342 15.240 1.00 94.56 172 ASN A C 1
ATOM 1409 O O . ASN A 1 172 ? -6.032 -2.241 15.036 1.00 94.56 172 ASN A O 1
ATOM 1413 N N . GLU A 1 173 ? -4.169 -1.557 16.098 1.00 93.50 173 GLU A N 1
ATOM 1414 C CA . GLU A 1 173 ? -4.773 -0.544 16.966 1.00 93.50 173 GLU A CA 1
ATOM 1415 C C . GLU A 1 173 ? -5.448 0.547 16.133 1.00 93.50 173 GLU A C 1
ATOM 1417 O O . GLU A 1 173 ? -6.625 0.859 16.342 1.00 93.50 173 GLU A O 1
ATOM 1422 N N . VAL A 1 174 ? -4.739 1.078 15.132 1.00 94.81 174 VAL A N 1
ATOM 1423 C CA . VAL A 1 174 ? -5.293 2.106 14.247 1.00 94.81 174 VAL A CA 1
ATOM 1424 C C . VAL A 1 174 ? -6.294 1.519 13.254 1.00 94.81 174 VAL A C 1
ATOM 1426 O O . VAL A 1 174 ? -7.328 2.131 12.980 1.00 94.81 174 VAL A O 1
ATOM 1429 N N . SER A 1 175 ? -6.066 0.285 12.790 1.00 95.00 175 SER A N 1
ATOM 1430 C CA . SER A 1 175 ? -6.945 -0.406 11.837 1.00 95.00 175 SER A CA 1
ATOM 1431 C C . SER A 1 175 ? -8.391 -0.538 12.335 1.00 95.00 175 SER A C 1
ATOM 1433 O O . SER A 1 175 ? -9.325 -0.551 11.534 1.00 95.00 175 SER A O 1
ATOM 1435 N N . ILE A 1 176 ? -8.618 -0.598 13.654 1.00 94.50 176 ILE A N 1
ATOM 1436 C CA . ILE A 1 176 ? -9.968 -0.698 14.235 1.00 94.50 176 ILE A CA 1
ATOM 1437 C C . ILE A 1 176 ? -10.816 0.548 13.953 1.00 94.50 176 ILE A C 1
ATOM 1439 O O . ILE A 1 176 ? -12.042 0.417 13.827 1.00 94.50 176 ILE A O 1
ATOM 1443 N N . LYS A 1 177 ? -10.188 1.722 13.840 1.00 93.88 177 LYS A N 1
ATOM 1444 C CA . LYS A 1 177 ? -10.857 3.014 13.613 1.00 93.88 177 LYS A CA 1
ATOM 1445 C C . LYS A 1 177 ? -11.373 3.170 12.182 1.00 93.88 177 LYS A C 1
ATOM 1447 O O . LYS A 1 177 ? -12.280 3.962 11.932 1.00 93.88 177 LYS A O 1
ATOM 1452 N N . TYR A 1 178 ? -10.850 2.367 11.260 1.00 94.88 178 TYR A N 1
ATOM 1453 C CA . TYR A 1 178 ? -11.186 2.418 9.846 1.00 94.88 178 TYR A CA 1
ATOM 1454 C C . TYR A 1 178 ? -12.108 1.273 9.424 1.00 94.88 178 TYR A C 1
ATOM 1456 O O . TYR A 1 178 ? -12.209 0.211 10.046 1.00 94.88 178 TYR A O 1
ATOM 1464 N N . SER A 1 179 ? -12.814 1.497 8.324 1.00 94.62 179 SER A N 1
ATOM 1465 C CA . SER A 1 179 ? -13.539 0.470 7.582 1.00 94.62 179 SER A CA 1
ATOM 1466 C C . SER A 1 179 ? -13.421 0.747 6.088 1.00 94.62 179 SER A C 1
ATOM 1468 O O . SER A 1 179 ? -13.096 1.864 5.699 1.00 94.62 179 SER A O 1
ATOM 1470 N N . GLY A 1 180 ? -13.723 -0.239 5.240 1.00 89.44 180 GLY A N 1
ATOM 1471 C CA . GLY A 1 180 ? -13.615 -0.058 3.788 1.00 89.44 180 GLY A CA 1
ATOM 1472 C C . GLY A 1 180 ? -14.371 1.179 3.275 1.00 89.44 180 GLY A C 1
ATOM 1473 O O . GLY A 1 180 ? -13.776 2.014 2.611 1.00 89.44 180 GLY A O 1
ATOM 1474 N N . GLN A 1 181 ? -15.651 1.334 3.638 1.00 89.88 181 GLN A N 1
ATOM 1475 C CA . GLN A 1 181 ? -16.525 2.423 3.157 1.00 89.88 181 GLN A CA 1
ATOM 1476 C C . GLN A 1 181 ? -16.945 3.448 4.227 1.00 89.88 181 GLN A C 1
ATOM 1478 O O . GLN A 1 181 ? -17.758 4.314 3.936 1.00 89.88 181 GLN A O 1
ATOM 1483 N N . GLY A 1 182 ? -16.454 3.353 5.464 1.00 84.69 182 GLY A N 1
ATOM 1484 C CA . GLY A 1 182 ? -16.835 4.287 6.534 1.00 84.69 182 GLY A CA 1
ATOM 1485 C C . GLY A 1 182 ? -18.169 3.964 7.227 1.00 84.69 182 GLY A C 1
ATOM 1486 O O . GLY A 1 182 ? -19.012 4.832 7.418 1.00 84.69 182 GLY A O 1
ATOM 1487 N N . LYS A 1 183 ? -18.409 2.695 7.586 1.00 85.56 183 LYS A N 1
ATOM 1488 C CA . LYS A 1 183 ? -19.650 2.268 8.267 1.00 85.56 183 LYS A CA 1
ATOM 1489 C C . LYS A 1 183 ? -19.501 2.304 9.792 1.00 85.56 183 LYS A C 1
ATOM 1491 O O . LYS A 1 183 ? -18.420 2.046 10.313 1.00 85.56 183 LYS A O 1
ATOM 1496 N N . LYS A 1 184 ? -20.614 2.504 10.512 1.00 81.44 184 LYS A N 1
ATOM 1497 C CA . LYS A 1 184 ? -20.695 2.438 11.990 1.00 81.44 184 LYS A CA 1
ATOM 1498 C C . LYS A 1 184 ? -19.722 3.399 12.697 1.00 81.44 184 LYS A C 1
ATOM 1500 O O . LYS A 1 184 ? -18.981 2.974 13.579 1.00 81.44 184 LYS A O 1
ATOM 1505 N N . HIS A 1 185 ? -19.712 4.667 12.280 1.00 84.31 185 HIS A N 1
ATOM 1506 C CA . HIS A 1 185 ? -18.844 5.729 12.822 1.00 84.31 185 HIS A CA 1
ATOM 1507 C C . HIS A 1 185 ? -17.336 5.502 12.634 1.00 84.31 185 HIS A C 1
ATOM 1509 O O . HIS A 1 185 ? -16.524 6.163 13.273 1.00 84.31 185 HIS A O 1
ATOM 1515 N N . LYS A 1 186 ? -16.950 4.570 11.758 1.00 90.62 186 LYS A N 1
ATOM 1516 C CA . LYS A 1 186 ? -15.556 4.366 11.365 1.00 90.62 186 LYS A CA 1
ATOM 1517 C C . LYS A 1 186 ? -15.215 5.216 10.155 1.00 90.62 186 LYS A C 1
ATOM 1519 O O . LYS A 1 186 ? -16.075 5.464 9.313 1.00 90.62 186 LYS A O 1
ATOM 1524 N N . LEU A 1 187 ? -13.943 5.559 10.020 1.00 92.56 187 LEU A N 1
ATOM 1525 C CA . LEU A 1 187 ? -13.447 6.336 8.890 1.00 92.56 187 LEU A CA 1
ATOM 1526 C C . LEU A 1 187 ? -13.361 5.475 7.614 1.00 92.56 187 LEU A C 1
ATOM 1528 O O . LEU A 1 187 ? -13.059 4.275 7.703 1.00 92.56 187 LEU A O 1
ATOM 1532 N N . PRO A 1 188 ? -13.652 6.037 6.427 1.00 94.44 188 PRO A N 1
ATOM 1533 C CA . PRO A 1 188 ? -13.503 5.337 5.156 1.00 94.44 188 PRO A CA 1
ATOM 1534 C C . PRO A 1 188 ? -12.024 5.230 4.768 1.00 94.44 188 PRO A C 1
ATOM 1536 O O . PRO A 1 188 ? -11.354 6.227 4.533 1.00 94.44 188 PRO A O 1
ATOM 1539 N N . PHE A 1 189 ? -11.503 4.008 4.671 1.00 95.62 189 PHE A N 1
ATOM 1540 C CA . PHE A 1 189 ? -10.121 3.789 4.233 1.00 95.62 189 PHE A CA 1
ATOM 1541 C C . PHE A 1 189 ? -9.961 3.938 2.715 1.00 95.62 189 PHE A C 1
ATOM 1543 O O . PHE A 1 189 ? -8.917 4.375 2.244 1.00 95.62 189 PHE A O 1
ATOM 1550 N N . ILE A 1 190 ? -11.001 3.605 1.943 1.00 94.88 190 ILE A N 1
ATOM 1551 C CA . ILE A 1 190 ? -10.954 3.636 0.473 1.00 94.88 190 ILE A CA 1
ATOM 1552 C C . ILE A 1 190 ? -10.720 5.035 -0.110 1.00 94.88 190 ILE A C 1
ATOM 1554 O O . ILE A 1 190 ? -10.288 5.165 -1.245 1.00 94.88 190 ILE A O 1
ATOM 1558 N N . THR A 1 191 ? -11.007 6.089 0.653 1.00 94.12 191 THR A N 1
ATOM 1559 C CA . THR A 1 191 ? -10.810 7.476 0.215 1.00 94.12 191 THR A CA 1
ATOM 1560 C C . THR A 1 191 ? -9.372 7.962 0.406 1.00 94.12 191 THR A C 1
ATOM 1562 O O . THR A 1 191 ? -9.042 9.065 -0.019 1.00 94.12 191 THR A O 1
ATOM 1565 N N . LEU A 1 192 ? -8.519 7.180 1.075 1.00 95.88 192 LEU A N 1
ATOM 1566 C CA . LEU A 1 192 ? -7.127 7.534 1.336 1.00 95.88 192 LEU A CA 1
ATOM 1567 C C . LEU A 1 192 ? -6.226 7.140 0.158 1.00 95.88 192 LEU A C 1
ATOM 1569 O O . LEU A 1 192 ? -6.394 6.086 -0.451 1.00 95.88 192 LEU A O 1
ATOM 1573 N N . LYS A 1 193 ? -5.169 7.920 -0.081 1.00 96.38 193 LYS A N 1
ATOM 1574 C CA . LYS A 1 193 ? -4.086 7.599 -1.026 1.00 96.38 193 LYS A CA 1
ATOM 1575 C C . LYS A 1 193 ? -3.343 6.317 -0.660 1.00 96.38 193 LYS A C 1
ATOM 1577 O O . LYS A 1 193 ? -2.793 5.656 -1.535 1.00 96.38 193 LYS A O 1
ATOM 1582 N N . LEU A 1 194 ? -3.366 5.932 0.616 1.00 96.06 194 LEU A N 1
ATOM 1583 C CA . LEU A 1 194 ? -2.890 4.626 1.076 1.00 96.06 194 LEU A CA 1
ATOM 1584 C C . LEU A 1 194 ? -3.613 3.472 0.362 1.00 96.06 194 LEU A C 1
ATOM 1586 O O . LEU A 1 194 ? -2.962 2.522 -0.069 1.00 96.06 194 LEU A O 1
ATOM 1590 N N . TYR A 1 195 ? -4.937 3.565 0.185 1.00 97.19 195 TYR A N 1
ATOM 1591 C CA . TYR A 1 195 ? -5.700 2.563 -0.561 1.00 97.19 195 TYR A CA 1
ATOM 1592 C C . TYR A 1 195 ? -5.301 2.546 -2.040 1.00 97.19 195 TYR A C 1
ATOM 1594 O O . TYR A 1 195 ? -5.022 1.474 -2.579 1.00 97.19 195 TYR A O 1
ATOM 1602 N N . ASP A 1 196 ? -5.194 3.721 -2.668 1.00 97.19 196 ASP A N 1
ATOM 1603 C CA . ASP A 1 196 ? -4.745 3.843 -4.060 1.00 97.19 196 ASP A CA 1
ATOM 1604 C C . ASP A 1 196 ? -3.370 3.179 -4.263 1.00 97.19 196 ASP A C 1
ATOM 1606 O O . ASP A 1 196 ? -3.141 2.497 -5.266 1.00 97.19 196 ASP A O 1
ATOM 1610 N N . ALA A 1 197 ? -2.458 3.334 -3.297 1.00 97.12 197 ALA A N 1
ATOM 1611 C CA . ALA A 1 197 ? -1.128 2.736 -3.347 1.00 97.12 197 ALA A CA 1
ATOM 1612 C C . ALA A 1 197 ? -1.169 1.202 -3.243 1.00 97.12 197 ALA A C 1
ATOM 1614 O O . ALA A 1 197 ? -0.505 0.517 -4.025 1.00 97.12 197 ALA A O 1
ATOM 1615 N N . VAL A 1 198 ? -1.982 0.653 -2.331 1.00 97.19 198 VAL A N 1
ATOM 1616 C CA . VAL A 1 198 ? -2.216 -0.800 -2.198 1.00 97.19 198 VAL A CA 1
ATOM 1617 C C . VAL A 1 198 ? -2.804 -1.373 -3.486 1.00 97.19 198 VAL A C 1
ATOM 1619 O O . VAL A 1 198 ? -2.329 -2.393 -3.996 1.00 97.19 198 VAL A O 1
ATOM 1622 N N . LEU A 1 199 ? -3.808 -0.700 -4.053 1.00 96.94 199 LEU A N 1
ATOM 1623 C CA . LEU A 1 199 ? -4.453 -1.107 -5.297 1.00 96.94 199 LEU A CA 1
ATOM 1624 C C . LEU A 1 199 ? -3.460 -1.109 -6.465 1.00 96.94 199 LEU A C 1
ATOM 1626 O O . LEU A 1 199 ? -3.369 -2.096 -7.199 1.00 96.94 199 LEU A O 1
ATOM 1630 N N . ALA A 1 200 ? -2.683 -0.035 -6.618 1.00 96.38 200 ALA A N 1
ATOM 1631 C CA . ALA A 1 200 ? -1.680 0.084 -7.670 1.00 96.38 200 ALA A CA 1
ATOM 1632 C C . ALA A 1 200 ? -0.582 -0.985 -7.543 1.00 96.38 200 ALA A C 1
ATOM 1634 O O . ALA A 1 200 ? -0.238 -1.634 -8.534 1.00 96.38 200 ALA A O 1
ATOM 1635 N N . ALA A 1 201 ? -0.068 -1.217 -6.331 1.00 96.31 201 ALA A N 1
ATOM 1636 C CA . ALA A 1 201 ? 0.945 -2.238 -6.071 1.00 96.31 201 ALA A CA 1
ATOM 1637 C C . ALA A 1 201 ? 0.420 -3.651 -6.364 1.00 96.31 201 ALA A C 1
ATOM 1639 O O . ALA A 1 201 ? 1.094 -4.446 -7.024 1.00 96.31 201 ALA A O 1
ATOM 1640 N N . THR A 1 202 ? -0.810 -3.946 -5.936 1.00 95.69 202 THR A N 1
ATOM 1641 C CA . THR A 1 202 ? -1.444 -5.252 -6.148 1.00 95.69 202 THR A CA 1
ATOM 1642 C C . THR A 1 202 ? -1.697 -5.520 -7.629 1.00 95.69 202 THR A C 1
ATOM 1644 O O . THR A 1 202 ? -1.295 -6.570 -8.126 1.00 95.69 202 THR A O 1
ATOM 1647 N N . ARG A 1 203 ? -2.273 -4.562 -8.372 1.00 94.38 2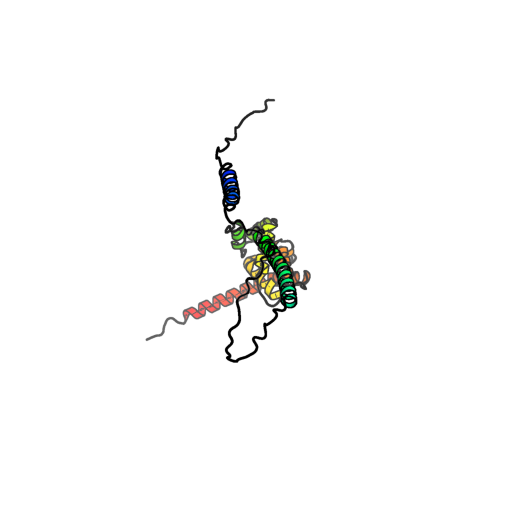03 ARG A N 1
ATOM 1648 C CA . ARG A 1 203 ? -2.529 -4.711 -9.820 1.00 94.38 203 ARG A CA 1
ATOM 1649 C C . ARG A 1 203 ? -1.250 -4.811 -10.646 1.00 94.38 203 ARG A C 1
ATOM 1651 O O . ARG A 1 203 ? -1.241 -5.483 -11.675 1.00 94.38 203 ARG A O 1
ATOM 1658 N N . LYS A 1 204 ? -0.166 -4.166 -10.201 1.00 92.19 204 LYS A N 1
ATOM 1659 C CA . LYS A 1 204 ? 1.146 -4.280 -10.850 1.00 92.19 204 LYS A CA 1
ATOM 1660 C C . LYS A 1 204 ? 1.695 -5.705 -10.761 1.00 92.19 204 LYS A C 1
ATOM 1662 O O . LYS A 1 204 ? 2.329 -6.161 -11.706 1.00 92.19 204 LYS A O 1
ATOM 1667 N N . ARG A 1 205 ? 1.440 -6.407 -9.653 1.00 89.75 205 ARG A N 1
ATOM 1668 C CA . ARG A 1 205 ? 1.890 -7.790 -9.447 1.00 89.75 205 ARG A CA 1
ATOM 1669 C C . ARG A 1 205 ? 0.915 -8.826 -10.013 1.00 89.75 205 ARG A C 1
ATOM 1671 O O . ARG A 1 205 ? 1.349 -9.792 -10.628 1.00 89.75 205 ARG A O 1
ATOM 1678 N N . TRP A 1 206 ? -0.387 -8.600 -9.856 1.00 89.38 206 TRP A N 1
ATOM 1679 C CA . TRP A 1 206 ? -1.458 -9.482 -10.324 1.00 89.38 206 TRP A CA 1
ATOM 1680 C C . TRP A 1 206 ? -2.352 -8.752 -11.315 1.00 89.38 206 TRP A C 1
ATOM 1682 O O . TRP A 1 206 ? -3.298 -8.059 -10.940 1.00 89.38 206 TRP A O 1
ATOM 1692 N N . ARG A 1 207 ? -2.066 -8.935 -12.607 1.00 87.12 207 ARG A N 1
ATOM 1693 C CA . ARG A 1 207 ? -2.722 -8.173 -13.678 1.00 87.12 207 ARG A CA 1
ATOM 1694 C C . ARG A 1 207 ? -4.226 -8.440 -13.802 1.00 87.12 207 ARG A C 1
ATOM 1696 O O . ARG A 1 207 ? -4.958 -7.559 -14.240 1.00 87.12 207 ARG A O 1
ATOM 1703 N N . ASN A 1 208 ? -4.670 -9.623 -13.379 1.00 89.25 208 ASN A N 1
ATOM 1704 C CA . ASN A 1 208 ? -6.069 -10.057 -13.440 1.00 89.25 208 ASN A CA 1
ATOM 1705 C C . ASN A 1 208 ? -6.886 -9.644 -12.207 1.00 89.25 208 ASN A C 1
ATOM 1707 O O . ASN A 1 208 ? -8.090 -9.880 -12.170 1.00 89.25 208 ASN A O 1
ATOM 1711 N N . CYS A 1 209 ? -6.250 -9.053 -11.192 1.00 92.06 209 CYS A N 1
ATOM 1712 C CA . CYS A 1 209 ? -6.940 -8.658 -9.974 1.00 92.06 209 CYS A CA 1
ATOM 1713 C C . CYS A 1 209 ? -7.863 -7.460 -10.238 1.00 92.06 209 CYS A C 1
ATOM 1715 O O . CYS A 1 209 ? -7.450 -6.446 -10.817 1.00 92.06 209 CYS A O 1
ATOM 1717 N N . THR A 1 210 ? -9.116 -7.579 -9.800 1.00 94.81 210 THR A N 1
ATOM 1718 C CA . THR A 1 210 ? -10.109 -6.504 -9.920 1.00 94.81 210 THR A CA 1
ATOM 1719 C C . THR A 1 210 ? -10.033 -5.556 -8.729 1.00 94.81 210 THR A C 1
ATOM 1721 O O . THR A 1 210 ? -9.682 -5.944 -7.616 1.00 94.81 210 THR A O 1
ATOM 1724 N N . GLU A 1 211 ? -10.399 -4.293 -8.938 1.00 94.12 211 GLU A N 1
ATOM 1725 C CA . GLU A 1 211 ? -10.455 -3.310 -7.851 1.00 94.12 211 GLU A CA 1
ATOM 1726 C C . GLU A 1 211 ? -11.418 -3.738 -6.735 1.00 94.12 211 GLU A C 1
ATOM 1728 O O . GLU A 1 211 ? -11.097 -3.624 -5.550 1.00 94.12 211 GLU A O 1
ATOM 1733 N N . ASP A 1 212 ? -12.559 -4.313 -7.114 1.00 95.06 212 ASP A N 1
ATOM 1734 C CA . ASP A 1 212 ? -13.556 -4.832 -6.182 1.00 95.06 212 ASP A CA 1
ATOM 1735 C C . ASP A 1 212 ? -13.027 -5.987 -5.326 1.00 95.06 212 ASP A C 1
ATOM 1737 O O . ASP A 1 212 ? -13.366 -6.086 -4.144 1.00 95.06 212 ASP A O 1
ATOM 1741 N N . GLU A 1 213 ? -12.181 -6.850 -5.886 1.00 95.81 213 GLU A N 1
ATOM 1742 C CA . GLU A 1 213 ? -11.517 -7.915 -5.137 1.00 95.81 213 GLU A CA 1
ATOM 1743 C C . GLU A 1 213 ? -10.576 -7.332 -4.074 1.00 95.81 213 GLU A C 1
ATOM 1745 O O . GLU A 1 213 ? -10.726 -7.645 -2.890 1.00 95.81 213 GLU A O 1
ATOM 1750 N N . VAL A 1 214 ? -9.681 -6.408 -4.453 1.00 96.81 214 VAL A N 1
ATOM 1751 C CA . VAL A 1 214 ? -8.780 -5.727 -3.501 1.00 96.81 214 VAL A CA 1
ATOM 1752 C C . VAL A 1 214 ? -9.582 -5.009 -2.418 1.00 96.81 214 VAL A C 1
ATOM 1754 O O . VAL A 1 214 ? -9.295 -5.140 -1.228 1.00 96.81 214 VAL A O 1
ATOM 1757 N N . LYS A 1 215 ? -10.638 -4.292 -2.808 1.00 96.06 215 LYS A N 1
ATOM 1758 C CA . LYS A 1 215 ? -11.530 -3.571 -1.895 1.00 96.06 215 LYS A CA 1
ATOM 1759 C C . LYS A 1 215 ? -12.176 -4.494 -0.865 1.00 96.06 215 LYS A C 1
ATOM 1761 O O . LYS A 1 215 ? -12.200 -4.153 0.320 1.00 96.06 215 LYS A O 1
ATOM 1766 N N . LYS A 1 216 ? -12.682 -5.659 -1.284 1.00 96.25 216 LYS A N 1
ATOM 1767 C CA . LYS A 1 216 ? -13.261 -6.667 -0.378 1.00 96.25 216 LYS A CA 1
ATOM 1768 C C . LYS A 1 216 ? -12.218 -7.189 0.606 1.00 96.25 216 LYS A C 1
ATOM 1770 O O . LYS A 1 216 ? -12.505 -7.275 1.799 1.00 96.25 216 LYS A O 1
ATOM 1775 N N . ILE A 1 217 ? -11.008 -7.476 0.128 1.00 96.94 217 ILE A N 1
ATOM 1776 C CA . ILE A 1 217 ? -9.913 -7.982 0.963 1.00 96.94 217 ILE A CA 1
ATOM 1777 C C . ILE A 1 217 ? -9.482 -6.933 1.998 1.00 96.94 217 ILE A C 1
ATOM 1779 O O . ILE A 1 217 ? -9.384 -7.252 3.182 1.00 96.94 217 ILE A O 1
ATOM 1783 N N . VAL A 1 218 ? -9.296 -5.673 1.594 1.00 97.44 218 VAL A N 1
ATOM 1784 C CA . VAL A 1 218 ? -8.967 -4.567 2.513 1.00 97.44 218 VAL A CA 1
ATOM 1785 C C . VAL A 1 218 ? -10.086 -4.354 3.537 1.00 97.44 218 VAL A C 1
ATOM 1787 O O . VAL A 1 218 ? -9.826 -4.202 4.731 1.00 97.44 218 VAL A O 1
ATOM 1790 N N . ALA A 1 219 ? -11.350 -4.395 3.109 1.00 95.94 219 ALA A N 1
ATOM 1791 C CA . ALA A 1 219 ? -12.483 -4.282 4.023 1.00 95.94 219 ALA A CA 1
ATOM 1792 C C . ALA A 1 219 ? -12.511 -5.425 5.053 1.00 95.94 219 ALA A C 1
ATOM 1794 O O . ALA A 1 219 ? -12.751 -5.170 6.237 1.00 95.94 219 ALA A O 1
ATOM 1795 N N . LEU A 1 220 ? -12.225 -6.660 4.627 1.00 96.31 220 LEU A N 1
ATOM 1796 C CA . LEU A 1 220 ? -12.117 -7.821 5.510 1.00 96.31 220 LEU A CA 1
ATOM 1797 C C . LEU A 1 220 ? -10.944 -7.679 6.489 1.00 96.31 220 LEU A C 1
ATOM 1799 O O . LEU A 1 220 ? -11.108 -7.947 7.684 1.00 96.31 220 LEU A O 1
ATOM 1803 N N . PHE A 1 221 ? -9.790 -7.195 6.021 1.00 96.94 221 PHE A N 1
ATOM 1804 C CA . PHE A 1 221 ? -8.638 -6.894 6.867 1.00 96.94 221 PHE A CA 1
ATOM 1805 C C . PHE A 1 221 ? -9.017 -5.911 7.982 1.00 96.94 221 PHE A C 1
ATOM 1807 O O . PHE A 1 221 ? -8.780 -6.185 9.157 1.00 96.94 221 PHE A O 1
ATOM 1814 N N . LEU A 1 222 ? -9.673 -4.796 7.661 1.00 96.12 222 LEU A N 1
ATOM 1815 C CA . LEU A 1 222 ? -10.077 -3.802 8.664 1.00 96.12 222 LEU A CA 1
ATOM 1816 C C . LEU A 1 222 ? -11.162 -4.335 9.616 1.00 96.12 222 LEU A C 1
ATOM 1818 O O . LEU A 1 222 ? -11.134 -4.070 10.819 1.00 96.12 222 LEU A O 1
ATOM 1822 N N . ALA A 1 223 ? -12.106 -5.133 9.109 1.00 94.31 223 ALA A N 1
ATOM 1823 C CA . ALA A 1 223 ? -13.158 -5.739 9.927 1.00 94.31 223 ALA A CA 1
ATOM 1824 C C . ALA A 1 223 ? -12.598 -6.723 10.968 1.00 94.31 223 ALA A C 1
ATOM 1826 O O . ALA A 1 223 ? -13.067 -6.762 12.107 1.00 94.31 223 ALA A O 1
ATOM 1827 N N . THR A 1 224 ? -11.566 -7.480 10.594 1.00 94.69 224 THR A N 1
ATOM 1828 C CA . THR A 1 224 ? -10.944 -8.506 11.444 1.00 94.69 224 THR A CA 1
ATOM 1829 C C . THR A 1 224 ? -9.893 -7.952 12.416 1.00 94.69 224 THR A C 1
ATOM 1831 O O . THR A 1 224 ? -9.384 -8.709 13.241 1.00 94.69 224 THR A O 1
ATOM 1834 N N . ALA A 1 225 ? -9.616 -6.641 12.407 1.00 93.88 225 ALA A N 1
ATOM 1835 C CA . ALA A 1 225 ? -8.601 -6.010 13.260 1.00 93.88 225 ALA A CA 1
ATOM 1836 C C . ALA A 1 225 ? -8.793 -6.300 14.760 1.00 93.88 225 ALA A C 1
ATOM 1838 O O . ALA A 1 225 ? -7.855 -6.717 15.432 1.00 93.88 225 ALA A O 1
ATOM 1839 N N . LYS A 1 226 ? -10.028 -6.198 15.276 1.00 92.94 226 LYS A N 1
ATOM 1840 C CA . LYS A 1 226 ? -10.330 -6.533 16.683 1.00 92.94 226 LYS A CA 1
ATOM 1841 C C . LYS A 1 226 ? -10.006 -7.990 17.025 1.00 92.94 226 LYS A C 1
ATOM 1843 O O . LYS A 1 226 ? -9.507 -8.269 18.111 1.00 92.94 226 LYS A O 1
ATOM 1848 N N . SER A 1 227 ? -10.293 -8.912 16.102 1.00 94.38 227 SER A N 1
ATOM 1849 C CA . SER A 1 227 ? -9.987 -10.332 16.288 1.00 94.38 227 SER A CA 1
ATOM 1850 C C . SER A 1 227 ? -8.481 -10.561 16.333 1.00 94.38 227 SER A C 1
ATOM 1852 O O . SER A 1 227 ? -8.022 -11.307 17.190 1.00 94.38 227 SER A O 1
ATOM 1854 N N . ARG A 1 228 ? -7.713 -9.887 15.464 1.00 93.81 228 ARG A N 1
ATOM 1855 C CA . ARG A 1 228 ? -6.248 -9.988 15.448 1.00 93.81 228 ARG A CA 1
ATOM 1856 C C . ARG A 1 228 ? -5.619 -9.524 16.759 1.00 93.81 228 ARG A C 1
ATOM 1858 O O . ARG A 1 228 ? -4.790 -10.250 17.287 1.00 93.81 228 ARG A O 1
ATOM 1865 N N . ILE A 1 229 ? -6.076 -8.405 17.335 1.00 93.06 229 ILE A N 1
ATOM 1866 C CA . ILE A 1 229 ? -5.592 -7.947 18.654 1.00 93.06 229 ILE A CA 1
ATOM 1867 C C . ILE A 1 229 ? -5.858 -8.998 19.733 1.00 93.06 229 ILE A C 1
ATOM 1869 O O . ILE A 1 229 ? -4.985 -9.297 20.541 1.00 93.06 229 ILE A O 1
ATOM 1873 N N . LYS A 1 230 ? -7.063 -9.580 19.752 1.00 93.12 230 LYS A N 1
ATOM 1874 C CA . LYS A 1 230 ? -7.410 -10.608 20.741 1.00 93.12 230 LYS A CA 1
ATOM 1875 C C . LYS A 1 230 ? -6.537 -11.857 20.592 1.00 93.12 230 LYS A C 1
ATOM 1877 O O . LYS A 1 230 ? -6.127 -12.420 21.600 1.00 93.12 230 LYS A O 1
ATOM 1882 N N . SER A 1 231 ? -6.279 -12.294 19.361 1.00 90.31 231 SER A N 1
ATOM 1883 C CA . SER A 1 231 ? -5.400 -13.434 19.089 1.00 90.31 231 SER A CA 1
ATOM 1884 C C . SER A 1 231 ? -3.952 -13.150 19.483 1.00 90.31 231 SER A C 1
ATOM 1886 O O . SER A 1 231 ? -3.313 -14.024 20.048 1.00 90.31 231 SER A O 1
ATOM 1888 N N . GLN A 1 232 ? -3.461 -11.934 19.240 1.00 88.69 232 GLN A N 1
ATOM 1889 C CA . GLN A 1 232 ? -2.104 -11.532 19.606 1.00 88.69 232 GLN A CA 1
ATOM 1890 C C . GLN A 1 232 ? -1.902 -11.560 21.127 1.00 88.69 232 GLN A C 1
ATOM 1892 O O . GLN A 1 232 ? -1.021 -12.263 21.599 1.00 88.69 232 GLN A O 1
ATOM 1897 N N . LYS A 1 233 ? -2.815 -10.948 21.897 1.00 89.19 233 LYS A N 1
ATOM 1898 C CA . LYS A 1 233 ? -2.756 -10.963 23.371 1.00 89.19 233 LYS A CA 1
ATOM 1899 C C . LYS A 1 233 ? -2.708 -12.370 23.967 1.00 89.19 233 LYS A C 1
ATOM 1901 O O . LYS A 1 233 ? -1.939 -12.620 24.880 1.00 89.19 233 LYS A O 1
ATOM 1906 N N . LYS A 1 234 ? -3.507 -13.298 23.430 1.00 88.38 234 LYS A N 1
ATOM 1907 C CA . LYS A 1 234 ? -3.509 -14.696 23.889 1.00 88.38 234 LYS A CA 1
ATOM 1908 C C . LYS A 1 234 ? -2.172 -15.397 23.659 1.00 88.38 234 LYS A C 1
ATOM 1910 O O . LYS A 1 234 ? -1.782 -16.225 24.472 1.00 88.38 234 LYS A O 1
ATOM 1915 N N . ASN A 1 235 ? -1.511 -15.102 22.543 1.00 84.12 235 ASN A N 1
ATOM 1916 C CA . ASN A 1 235 ? -0.215 -15.692 22.229 1.00 84.12 235 ASN A CA 1
ATOM 1917 C C . ASN A 1 235 ? 0.872 -15.126 23.151 1.00 84.12 235 ASN A C 1
ATOM 1919 O O . ASN A 1 235 ? 1.681 -15.891 23.664 1.00 84.12 235 ASN A O 1
ATOM 1923 N N . ASP A 1 236 ? 0.836 -13.816 23.408 1.00 84.25 236 ASP A N 1
ATOM 1924 C CA . ASP A 1 236 ? 1.779 -13.141 24.304 1.00 84.25 236 ASP A CA 1
ATOM 1925 C C . ASP A 1 236 ? 1.625 -13.648 25.757 1.00 84.25 236 ASP A C 1
ATOM 1927 O O . ASP A 1 236 ? 2.611 -13.921 26.439 1.00 84.25 236 ASP A O 1
ATOM 1931 N N . GLU A 1 237 ? 0.384 -13.854 26.218 1.00 78.88 237 GLU A N 1
ATOM 1932 C CA . GLU A 1 237 ? 0.073 -14.432 27.536 1.00 78.88 237 GLU A CA 1
ATOM 1933 C C . GLU A 1 237 ? 0.512 -15.903 27.656 1.00 78.88 237 GLU A C 1
ATOM 1935 O O . GLU A 1 237 ? 1.020 -16.305 28.702 1.00 78.88 237 GLU A O 1
ATOM 1940 N N . GLY A 1 238 ? 0.360 -16.704 26.594 1.00 72.75 238 GLY A N 1
ATOM 1941 C CA . GLY A 1 238 ? 0.803 -18.102 26.576 1.00 72.75 238 GLY A CA 1
ATOM 1942 C C . GLY A 1 238 ? 2.327 -18.257 26.646 1.00 72.75 238 GLY A C 1
ATOM 1943 O O . GLY A 1 238 ? 2.820 -19.125 27.359 1.00 72.75 238 GLY A O 1
ATOM 1944 N N . GLN A 1 239 ? 3.079 -17.378 25.976 1.00 62.16 239 GLN A N 1
ATOM 1945 C CA . GLN A 1 239 ? 4.550 -17.400 25.985 1.00 62.16 239 GLN A CA 1
ATOM 1946 C C . GLN A 1 239 ? 5.149 -16.939 27.323 1.00 62.16 239 GLN A C 1
ATOM 1948 O O . GLN A 1 239 ? 6.186 -17.446 27.748 1.00 62.16 239 GLN A O 1
ATOM 1953 N N . ALA A 1 240 ? 4.483 -16.022 28.032 1.00 60.75 240 ALA A N 1
ATOM 1954 C CA . ALA A 1 240 ? 4.911 -15.582 29.362 1.00 60.75 240 ALA A CA 1
ATOM 1955 C C . ALA A 1 240 ? 4.748 -16.669 30.446 1.00 60.75 240 ALA A C 1
ATOM 1957 O O . ALA A 1 240 ? 5.427 -16.629 31.472 1.00 60.75 240 ALA A O 1
ATOM 1958 N N . GLN A 1 241 ? 3.855 -17.643 30.239 1.00 57.97 241 GLN A N 1
ATOM 1959 C CA . GLN A 1 241 ? 3.663 -18.765 31.163 1.00 57.97 241 GLN A CA 1
ATOM 1960 C C . GLN A 1 241 ? 4.674 -19.899 30.942 1.00 57.97 241 GLN A C 1
ATOM 1962 O O . GLN A 1 241 ? 4.996 -20.608 31.891 1.00 57.97 241 GLN A O 1
ATOM 1967 N N . GLU A 1 242 ? 5.213 -20.044 29.730 1.00 57.75 242 GLU A N 1
ATOM 1968 C CA . GLU A 1 242 ? 6.203 -21.077 29.394 1.00 57.75 242 GLU A CA 1
ATOM 1969 C C . GLU A 1 242 ? 7.594 -20.740 29.970 1.00 57.75 242 GLU A C 1
ATOM 1971 O O . GLU A 1 242 ? 8.270 -21.611 30.501 1.00 57.75 242 GLU A O 1
ATOM 1976 N N . TYR A 1 243 ? 7.963 -19.454 30.023 1.00 56.81 243 TYR A N 1
ATOM 1977 C CA . TYR A 1 243 ? 9.253 -18.994 30.567 1.00 56.81 243 TYR A CA 1
ATOM 1978 C C . TYR A 1 243 ? 9.399 -19.072 32.099 1.00 56.81 243 TYR A C 1
ATOM 1980 O O . TYR A 1 243 ? 10.507 -18.941 32.609 1.00 56.81 243 TYR A O 1
ATOM 1988 N N . ASN A 1 244 ? 8.309 -19.262 32.849 1.00 56.94 244 ASN A N 1
ATOM 1989 C CA . ASN A 1 244 ? 8.351 -19.301 34.318 1.00 56.94 244 ASN A CA 1
ATOM 1990 C C . ASN A 1 244 ? 8.529 -20.717 34.901 1.00 56.94 244 ASN A C 1
ATOM 1992 O O . ASN A 1 244 ? 8.602 -20.851 36.120 1.00 56.94 244 ASN A O 1
ATOM 1996 N N . ASN A 1 245 ? 8.597 -21.766 34.071 1.00 57.66 245 ASN A N 1
ATOM 1997 C CA . ASN A 1 245 ? 8.654 -23.156 34.546 1.00 57.66 245 ASN A CA 1
ATOM 1998 C C . ASN A 1 245 ? 10.035 -23.831 34.435 1.00 57.66 245 ASN A C 1
ATOM 2000 O O . ASN A 1 245 ? 10.179 -24.945 34.933 1.00 57.66 245 ASN A O 1
ATOM 2004 N N . ASP A 1 246 ? 11.050 -23.174 33.862 1.00 55.34 246 ASP A N 1
ATOM 2005 C CA . ASP A 1 246 ? 12.327 -23.831 33.525 1.00 55.34 246 ASP A CA 1
ATOM 2006 C C . ASP A 1 246 ? 13.513 -23.526 34.472 1.00 55.34 246 ASP A C 1
ATOM 2008 O O . ASP A 1 246 ? 14.595 -24.065 34.256 1.00 55.34 246 ASP A O 1
ATOM 2012 N N . ASP A 1 247 ? 13.356 -22.722 35.538 1.00 51.88 247 ASP A N 1
ATOM 2013 C CA . ASP A 1 247 ? 14.514 -22.213 36.318 1.00 51.88 247 ASP A CA 1
ATOM 2014 C C . ASP A 1 247 ? 1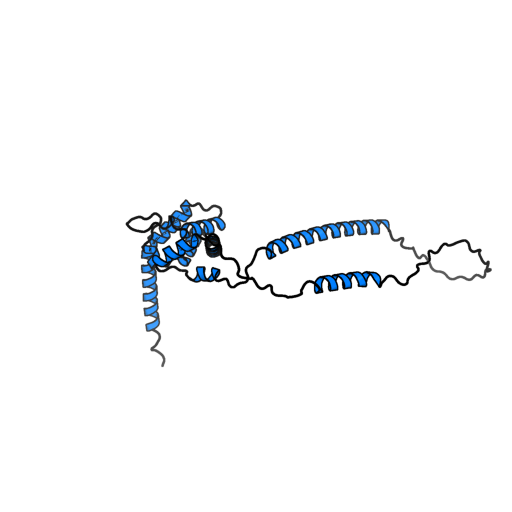4.699 -22.779 37.745 1.00 51.88 247 ASP A C 1
ATOM 2016 O O . ASP A 1 247 ? 15.403 -22.199 38.564 1.00 51.88 247 ASP A O 1
ATOM 2020 N N . TYR A 1 248 ? 14.117 -23.939 38.080 1.00 55.31 248 TYR A N 1
ATOM 2021 C CA . TYR A 1 248 ? 14.455 -24.638 39.335 1.00 55.31 248 TYR A CA 1
ATOM 2022 C C . TYR A 1 248 ? 14.426 -26.161 39.195 1.00 55.31 248 TYR A C 1
ATOM 2024 O O . TYR A 1 248 ? 13.543 -26.835 39.724 1.00 55.31 248 TYR A O 1
ATOM 2032 N N . SER A 1 249 ? 15.422 -26.734 38.520 1.00 53.12 249 SER A N 1
ATOM 2033 C CA . SER A 1 249 ? 15.887 -28.098 38.812 1.00 53.12 249 SER A CA 1
ATOM 2034 C C . SER A 1 249 ? 17.189 -28.397 38.094 1.00 53.12 249 SER A C 1
ATOM 2036 O O . SER A 1 249 ? 17.155 -28.803 36.937 1.00 53.12 249 SER A O 1
ATOM 2038 N N . THR A 1 250 ? 18.323 -28.265 38.784 1.00 53.97 250 THR A N 1
ATOM 2039 C CA . THR A 1 250 ? 19.410 -29.268 38.783 1.00 53.97 250 THR A CA 1
ATOM 2040 C C . THR A 1 250 ? 20.553 -28.855 39.725 1.00 53.97 250 THR A C 1
ATOM 2042 O O . THR A 1 250 ? 20.751 -27.664 39.949 1.00 53.97 250 THR A O 1
ATOM 2045 N N . PRO A 1 251 ? 21.360 -29.814 40.208 1.00 57.31 251 PRO A N 1
ATOM 2046 C CA . PRO A 1 251 ? 21.088 -30.736 41.309 1.00 57.31 251 PRO A CA 1
ATOM 2047 C C . PRO A 1 251 ? 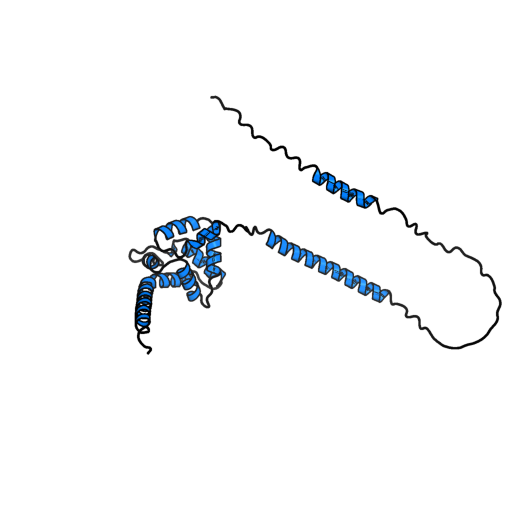21.823 -30.357 42.609 1.00 57.31 251 PRO A C 1
ATOM 2049 O O . PRO A 1 251 ? 22.914 -29.748 42.539 1.00 57.31 251 PRO A O 1
#

Solvent-accessible surface area (backbone atoms only — not comparable to full-atom values): 15553 Å² total; per-residue (Å²): 137,87,82,89,80,88,82,86,82,82,75,84,90,73,93,77,73,60,66,66,57,50,54,56,52,52,64,61,51,63,76,69,66,84,81,75,89,79,88,77,76,83,84,74,90,73,89,78,84,84,81,90,78,83,91,80,90,80,90,84,90,86,84,82,87,75,77,78,76,75,60,59,67,64,51,51,54,53,52,52,52,51,52,51,51,51,56,49,51,53,51,50,51,52,51,51,50,49,53,49,47,57,59,68,67,44,86,74,71,88,52,94,44,77,77,58,57,62,63,68,61,52,50,29,63,46,70,66,53,47,53,53,52,41,56,54,40,70,39,67,68,55,33,52,49,50,20,51,59,47,46,71,52,66,70,96,43,72,64,54,25,54,51,50,40,46,58,50,49,34,35,54,78,38,32,53,54,31,22,42,82,34,61,94,93,21,45,46,44,64,81,36,54,64,40,55,31,52,51,52,16,48,38,73,74,38,78,85,61,50,70,68,55,55,47,52,47,54,26,49,54,25,68,44,18,65,57,52,52,56,54,48,53,54,52,57,56,54,55,62,60,60,73,72,72,75,86,84,85,85,134

Secondary structure (DSSP, 8-state):
-PPPP----PPP----SSHHHHHHHHHHHHTTTS--------------PPPP-------------------HHHHHHHHHHHHHHHHHHHHHHHHHHHHHHHHHHS----S--HHHHGGGGPSB-SHHHHHHHHHHTTSHHHHHHHHHHHHT---SSHHHHHHHHHHHHB-HHHHTTEESS--TTPEESTTSHHHHHHHHHHHHH-TT--HHHHHHHHHHHHHTHHHHHHHHHHHHHHHHHHTTSSSS---

Foldseek 3Di:
DDDDDDDDDDDPPDDPPVVVVVVVVVVVVVVVPPPDDDPPDDDDDDDDDDDDDDDDDDDDDDDDPPPPPDPVVVVVVVVVVVVVVVVVVVVVVVVVVVVVVVVVPPPPPPPPDVLVVLLVCWQPEDPVSQVVNLVVCVDPVSLVVLLVVLLPQDDDDLLVSLLSSNNGHYALNHLQQAACCCPPNHHHPCVTSSLVSSQSSSCVNPVPDDSVNSSVSSRVSSVCSVVVVVVVVVVVVVVVVVVVPPPDDDD

pLDDT: mean 74.98, std 22.71, range [30.47, 97.44]

Nearest PDB structures (foldseek):
  8yzt-assembly1_B  TM=6.752E-01  e=9.835E-01  Homo sapiens

Radius of gyration: 40.91 Å; Cα contacts (8 Å, |Δi|>4): 137; chains: 1; bounding box: 98×95×112 Å

Mean predicted aligned error: 19.89 Å

Organism: Photinus pyralis (NCBI:txid7054)